Protein AF-A0A935U241-F1 (afdb_monomer)

Secondary structure (DSSP, 8-state):
--THHHHHHHHHHHHHHHHHHHHHHHHHTSPPPPPPP---PPP-PPPP-------------------PPEE-TTT--EESS-SB-TTT-PBPEEHHHHHHS-----EEETTT--EE-TT--B-TTT-PBEEEHHHHHHHS---------S--EEE-TTT--EE-TT--B-TTT-PBPEEE-

Nearest PDB structures (foldseek):
  7t6d-assembly1_B  TM=6.118E-01  e=7.386E+00  Escherichia coli
  7r7j-assembly1_A  TM=3.270E-01  e=1.397E+00  Escherichia coli K-12
  7r7j-assembly2_B  TM=2.487E-01  e=1.229E+00  Escherichia coli K-12

Sequence (181 aa):
MSPLWAVSAIVLLAAGAAIGWFWLHRLRALPAQAPLPRVSTPPVTERPKVRVRTTRAGGGAGLAVTTASLACPSCRREYEGALYCSRDARRLVPAYELRNHPRSQGVVCLACRRAFEPGIRRCPHDGTALVPFAVHAAMRPRSRTMEPAGVIARICPVCGARHDLHARFCGADGAELVVIN

Solvent-accessible surface area (backbone atoms only — not comparable to full-atom values): 11337 Å² total; per-residue (Å²): 135,70,69,66,60,59,54,54,54,52,53,54,52,53,52,53,51,52,54,54,52,52,54,53,53,60,62,67,64,59,74,77,80,72,81,76,79,80,80,76,79,75,81,87,73,82,79,80,85,77,80,84,78,87,80,87,79,83,88,80,78,86,69,76,76,64,83,65,50,22,17,24,66,85,80,67,49,72,41,77,97,43,48,18,28,31,74,29,38,31,67,41,41,51,44,72,60,58,74,76,42,74,76,61,69,30,23,27,26,82,82,86,45,40,44,43,65,64,89,60,58,51,34,93,88,78,63,45,69,38,40,50,42,70,60,55,59,70,68,49,77,81,80,69,89,73,79,77,83,82,67,83,40,20,32,28,86,85,80,65,50,77,43,58,79,83,45,44,18,32,28,79,79,36,46,67,40,44,80,54,125

Structure (mmCIF, N/CA/C/O backbone):
data_AF-A0A935U241-F1
#
_entry.id   AF-A0A935U241-F1
#
loop_
_atom_site.group_PDB
_atom_site.id
_atom_site.type_symbol
_atom_site.label_atom_id
_atom_site.label_alt_id
_atom_site.label_comp_id
_atom_site.label_asym_id
_atom_site.label_entity_id
_atom_site.label_seq_id
_atom_site.pdbx_PDB_ins_code
_atom_site.Cartn_x
_atom_site.Cartn_y
_atom_site.Cartn_z
_atom_site.occupancy
_atom_site.B_iso_or_equiv
_atom_site.auth_seq_id
_atom_site.auth_comp_id
_atom_site.auth_asym_id
_atom_site.auth_atom_id
_atom_site.pdbx_PDB_model_num
ATOM 1 N N . MET A 1 1 ? 51.516 17.181 -32.587 1.00 60.62 1 MET A N 1
ATOM 2 C CA . MET A 1 1 ? 50.418 16.439 -31.926 1.00 60.62 1 MET A CA 1
ATOM 3 C C . MET A 1 1 ? 50.587 16.630 -30.430 1.00 60.62 1 MET A C 1
ATOM 5 O O . MET A 1 1 ? 51.592 16.194 -29.887 1.00 60.62 1 MET A O 1
ATOM 9 N N . SER A 1 2 ? 49.721 17.420 -29.801 1.00 69.19 2 SER A N 1
ATOM 10 C CA . SER A 1 2 ? 49.896 17.866 -28.416 1.00 69.19 2 SER A CA 1
ATOM 11 C C . SER A 1 2 ? 49.545 16.746 -27.419 1.00 69.19 2 SER A C 1
ATOM 13 O O . SER A 1 2 ? 48.499 16.111 -27.560 1.00 69.19 2 SER A O 1
ATOM 15 N N . PRO A 1 3 ? 50.374 16.513 -26.382 1.00 81.88 3 PRO A N 1
ATOM 16 C CA . PRO A 1 3 ? 50.171 15.437 -25.401 1.00 81.88 3 PRO A CA 1
ATOM 17 C C . PRO A 1 3 ? 48.904 15.614 -24.543 1.00 81.88 3 PRO A C 1
ATOM 19 O O . PRO A 1 3 ? 48.472 14.682 -23.871 1.00 81.88 3 PRO A O 1
ATOM 22 N N . LEU A 1 4 ? 48.270 16.789 -24.605 1.00 83.25 4 LEU A N 1
ATOM 23 C CA . LEU A 1 4 ? 47.043 17.126 -23.879 1.00 83.25 4 LEU A CA 1
ATOM 24 C C . LEU A 1 4 ? 45.857 16.222 -24.253 1.00 83.25 4 LEU A C 1
ATOM 26 O O . LEU A 1 4 ? 45.093 15.835 -23.374 1.00 83.25 4 LEU A O 1
ATOM 30 N N . TRP A 1 5 ? 45.745 15.807 -25.520 1.00 88.44 5 TRP A N 1
ATOM 31 C CA . TRP A 1 5 ? 44.702 14.869 -25.961 1.00 88.44 5 TRP A CA 1
ATOM 32 C C . TRP A 1 5 ? 44.825 13.505 -25.266 1.00 88.44 5 TRP A C 1
ATOM 34 O O . TRP A 1 5 ? 43.823 12.913 -24.862 1.00 88.44 5 TRP A O 1
ATOM 44 N N . ALA A 1 6 ? 46.056 13.010 -25.103 1.00 86.50 6 ALA A N 1
ATOM 45 C CA . ALA A 1 6 ? 46.302 11.696 -24.516 1.00 86.50 6 ALA A CA 1
ATOM 46 C C . ALA A 1 6 ? 45.904 11.667 -23.034 1.00 86.50 6 ALA A C 1
ATOM 48 O O . ALA A 1 6 ? 45.282 10.710 -22.579 1.00 86.50 6 ALA A O 1
ATOM 49 N N . VAL A 1 7 ? 46.183 12.747 -22.298 1.00 89.88 7 VAL A N 1
ATOM 50 C CA . VAL A 1 7 ? 45.802 12.867 -20.884 1.00 89.88 7 VAL A CA 1
ATOM 51 C C . VAL A 1 7 ? 44.280 12.927 -20.727 1.00 89.88 7 VAL A C 1
ATOM 53 O O . VAL A 1 7 ? 43.725 12.211 -19.896 1.00 89.88 7 VAL A O 1
ATOM 56 N N . SER A 1 8 ? 43.578 13.706 -21.559 1.00 87.44 8 SER A N 1
ATOM 57 C CA . SER A 1 8 ? 42.110 13.781 -21.513 1.00 87.44 8 SER A CA 1
ATOM 58 C C . SER A 1 8 ? 41.438 12.440 -21.824 1.00 87.44 8 SER A C 1
ATOM 60 O O . SER A 1 8 ? 40.480 12.067 -21.145 1.00 87.44 8 SER A O 1
ATOM 62 N N . ALA A 1 9 ? 41.959 11.684 -22.795 1.00 91.19 9 ALA A N 1
ATOM 63 C CA . ALA A 1 9 ? 41.437 10.360 -23.128 1.00 91.19 9 ALA A CA 1
ATOM 64 C C . ALA A 1 9 ? 41.594 9.365 -21.962 1.00 91.19 9 ALA A C 1
ATOM 66 O O . ALA A 1 9 ? 40.662 8.622 -21.651 1.00 91.19 9 ALA A O 1
ATOM 67 N N . ILE A 1 10 ? 42.737 9.393 -21.269 1.00 92.75 10 ILE A N 1
ATOM 68 C CA . ILE A 1 10 ? 43.004 8.518 -20.117 1.00 92.75 10 ILE A CA 1
ATOM 69 C C . ILE A 1 10 ? 42.066 8.843 -18.945 1.00 92.75 10 ILE A C 1
ATOM 71 O O . ILE A 1 10 ? 41.510 7.930 -18.334 1.00 92.75 10 ILE A O 1
ATOM 75 N N . VAL A 1 11 ? 41.833 10.128 -18.654 1.00 93.31 11 VAL A N 1
ATOM 76 C CA . VAL A 1 11 ? 40.941 10.547 -17.558 1.00 93.31 11 VAL A CA 1
ATOM 77 C C . VAL A 1 11 ? 39.495 10.112 -17.812 1.00 93.31 11 VAL A C 1
ATOM 79 O O . VAL A 1 11 ? 38.838 9.606 -16.901 1.00 93.31 11 VAL A O 1
ATOM 82 N N . LEU A 1 12 ? 39.003 10.245 -19.048 1.00 93.75 12 LEU A N 1
ATOM 83 C CA . LEU A 1 12 ? 37.643 9.824 -19.405 1.00 93.75 12 LEU A CA 1
ATOM 84 C C . LEU A 1 12 ? 37.463 8.303 -19.314 1.00 93.75 12 LEU A C 1
ATOM 86 O O . LEU A 1 12 ? 36.438 7.838 -18.810 1.00 93.75 12 LEU A O 1
ATOM 90 N N . LEU A 1 13 ? 38.467 7.525 -19.731 1.00 94.50 13 LEU A N 1
ATOM 91 C CA . LEU A 1 13 ? 38.443 6.066 -19.602 1.00 94.50 13 LEU A CA 1
ATOM 92 C C . LEU A 1 13 ? 38.449 5.620 -18.134 1.00 94.50 13 LEU A C 1
ATOM 94 O O . LEU A 1 13 ? 37.656 4.756 -17.755 1.00 94.50 13 LEU A O 1
ATOM 98 N N . ALA A 1 14 ? 39.282 6.238 -17.293 1.00 94.75 14 ALA A N 1
ATOM 99 C CA . ALA A 1 14 ? 39.337 5.928 -15.865 1.00 94.75 14 ALA A CA 1
ATOM 100 C C . ALA A 1 14 ? 38.013 6.259 -15.151 1.00 94.75 14 ALA A C 1
ATOM 102 O O . ALA A 1 14 ? 37.516 5.456 -14.359 1.00 94.75 14 ALA A O 1
ATOM 103 N N . ALA A 1 15 ? 37.401 7.404 -15.473 1.00 94.19 15 ALA A N 1
ATOM 104 C CA . ALA A 1 15 ? 36.107 7.796 -14.919 1.00 94.19 15 ALA A CA 1
ATOM 105 C C . ALA A 1 15 ? 34.983 6.834 -15.342 1.00 94.19 15 ALA A C 1
ATOM 107 O O . ALA A 1 15 ? 34.191 6.400 -14.504 1.00 94.19 15 ALA A O 1
ATOM 108 N N . GLY A 1 16 ? 34.943 6.443 -16.621 1.00 92.88 16 GLY A N 1
ATOM 109 C CA . GLY A 1 16 ? 33.977 5.466 -17.126 1.00 92.88 16 GLY A CA 1
ATOM 110 C C . GLY A 1 16 ? 34.108 4.100 -16.444 1.00 92.88 16 GLY A C 1
ATOM 111 O O . GLY A 1 16 ? 33.106 3.526 -16.013 1.00 92.88 16 GLY A O 1
ATOM 112 N N . ALA A 1 17 ? 35.340 3.614 -16.267 1.00 94.38 17 ALA A N 1
ATOM 113 C CA . ALA A 1 17 ? 35.614 2.355 -15.577 1.00 94.38 17 ALA A CA 1
ATOM 114 C C . ALA A 1 17 ? 35.178 2.391 -14.100 1.00 94.38 17 ALA A C 1
ATOM 116 O O . ALA A 1 17 ? 34.558 1.441 -13.622 1.00 94.38 17 ALA A O 1
ATOM 117 N N . ALA A 1 18 ? 35.428 3.499 -13.393 1.00 92.31 18 ALA A N 1
ATOM 118 C CA . ALA A 1 18 ? 35.017 3.667 -11.999 1.00 92.31 18 ALA A CA 1
ATOM 119 C C . ALA A 1 18 ? 33.486 3.673 -11.836 1.00 92.31 18 ALA A C 1
ATOM 121 O O . ALA A 1 18 ? 32.955 3.019 -10.936 1.00 92.31 18 ALA A O 1
ATOM 122 N N . ILE A 1 19 ? 32.766 4.356 -12.734 1.00 90.94 19 ILE A N 1
ATOM 123 C CA . ILE A 1 19 ? 31.296 4.385 -12.731 1.00 90.94 19 ILE A CA 1
ATOM 124 C C . ILE A 1 19 ? 30.737 2.986 -13.024 1.00 90.94 19 ILE A C 1
ATOM 126 O O . ILE A 1 19 ? 29.853 2.516 -12.305 1.00 90.94 19 ILE A O 1
ATOM 130 N N . GLY A 1 20 ? 31.271 2.293 -14.035 1.00 90.81 20 GLY A N 1
ATOM 131 C CA . GLY A 1 20 ? 30.861 0.927 -14.370 1.00 90.81 20 GLY A CA 1
ATOM 132 C C . GLY A 1 20 ? 31.093 -0.056 -13.217 1.00 90.81 20 GLY A C 1
ATOM 133 O O . GLY A 1 20 ? 30.198 -0.827 -12.866 1.00 90.81 20 GLY A O 1
ATOM 134 N N . TRP A 1 21 ? 32.260 0.022 -12.571 1.00 91.75 21 TRP A N 1
ATOM 135 C CA . TRP A 1 21 ? 32.603 -0.807 -11.414 1.00 91.75 21 TRP A CA 1
ATOM 136 C C . TRP A 1 21 ? 31.678 -0.550 -10.216 1.00 91.75 21 TRP A C 1
ATOM 138 O O . TRP A 1 21 ? 31.195 -1.500 -9.595 1.00 91.75 21 TRP A O 1
ATOM 148 N N . PHE A 1 22 ? 31.348 0.717 -9.939 1.00 89.56 22 PHE A N 1
ATOM 149 C CA . PHE A 1 22 ? 30.421 1.094 -8.871 1.00 89.56 22 PHE A CA 1
ATOM 150 C C . PHE A 1 22 ? 29.012 0.519 -9.089 1.00 89.56 22 PHE A C 1
ATOM 152 O O . PHE A 1 22 ? 28.429 -0.065 -8.171 1.00 89.56 22 PHE A O 1
ATOM 159 N N . TRP A 1 23 ? 28.470 0.620 -10.307 1.00 88.25 23 TRP A N 1
ATOM 160 C CA . TRP A 1 23 ? 27.158 0.048 -10.633 1.00 88.25 23 TRP A CA 1
ATOM 161 C C . TRP A 1 23 ? 27.151 -1.481 -10.551 1.00 88.25 23 TRP A C 1
ATOM 163 O O . TRP A 1 23 ? 26.210 -2.057 -10.001 1.00 88.25 23 TRP A O 1
ATOM 173 N N . LEU A 1 24 ? 28.215 -2.143 -11.013 1.00 88.19 24 LEU A N 1
ATOM 174 C CA . LEU A 1 24 ? 28.337 -3.600 -10.937 1.00 88.19 24 LEU A CA 1
ATOM 175 C C . LEU A 1 24 ? 28.377 -4.101 -9.484 1.00 88.19 24 LEU A C 1
ATOM 177 O O . LEU A 1 24 ? 27.703 -5.076 -9.148 1.00 88.19 24 LEU A O 1
ATOM 181 N N . HIS A 1 25 ? 29.112 -3.419 -8.599 1.00 82.88 25 HIS A N 1
ATOM 182 C CA . HIS A 1 25 ? 29.143 -3.759 -7.173 1.00 82.88 25 HIS A CA 1
ATOM 183 C C . HIS A 1 25 ? 27.800 -3.524 -6.484 1.00 82.88 25 HIS A C 1
ATOM 185 O O . HIS A 1 25 ? 27.378 -4.339 -5.663 1.00 82.88 25 HIS A O 1
ATOM 191 N N . ARG A 1 26 ? 27.094 -2.451 -6.848 1.00 79.38 26 ARG A N 1
ATOM 192 C CA . ARG A 1 26 ? 25.778 -2.150 -6.281 1.00 79.38 26 ARG A CA 1
ATOM 193 C C . ARG A 1 26 ? 24.727 -3.196 -6.661 1.00 79.38 26 ARG A C 1
ATOM 195 O O . ARG A 1 26 ? 23.876 -3.516 -5.839 1.00 79.38 26 ARG A O 1
ATOM 202 N N . LEU A 1 27 ? 24.809 -3.755 -7.869 1.00 75.50 27 LEU A N 1
ATOM 203 C CA . LEU A 1 27 ? 23.932 -4.842 -8.317 1.00 75.50 27 LEU A CA 1
ATOM 204 C C . LEU A 1 27 ? 24.277 -6.186 -7.653 1.00 75.50 27 LEU A C 1
ATOM 206 O O . LEU A 1 27 ? 23.376 -6.955 -7.333 1.00 75.50 27 LEU A O 1
ATOM 210 N N . ARG A 1 28 ? 25.561 -6.459 -7.380 1.00 75.50 28 ARG A N 1
ATOM 211 C CA . ARG A 1 28 ? 26.003 -7.671 -6.659 1.00 75.50 28 ARG A CA 1
ATOM 212 C C . ARG A 1 28 ? 25.692 -7.653 -5.160 1.00 75.50 28 ARG A C 1
ATOM 214 O O . ARG A 1 28 ? 25.699 -8.706 -4.537 1.00 75.50 28 ARG A O 1
ATOM 221 N N . ALA A 1 29 ? 25.402 -6.486 -4.588 1.00 58.81 29 ALA A N 1
ATOM 222 C CA . ALA A 1 29 ? 25.001 -6.337 -3.190 1.00 58.81 29 ALA A CA 1
ATOM 223 C C . ALA A 1 29 ? 23.511 -6.647 -2.932 1.00 58.81 29 ALA A C 1
ATOM 225 O O . ALA A 1 29 ? 23.018 -6.365 -1.840 1.00 58.81 29 ALA A O 1
ATOM 226 N N . LEU A 1 30 ? 22.780 -7.216 -3.903 1.00 59.88 30 LEU A N 1
ATOM 227 C CA . LEU A 1 30 ? 21.487 -7.844 -3.630 1.00 59.88 30 LEU A CA 1
ATOM 228 C C . LEU A 1 30 ? 21.733 -9.041 -2.695 1.00 59.88 30 LEU A C 1
ATOM 230 O O . LEU A 1 30 ? 22.401 -9.992 -3.104 1.00 59.88 30 LEU A O 1
ATOM 234 N N . PRO A 1 31 ? 21.257 -8.999 -1.438 1.00 54.06 31 PRO A N 1
ATOM 235 C CA . PRO A 1 31 ? 21.506 -10.072 -0.493 1.00 54.06 31 PRO A CA 1
ATOM 236 C C . PRO A 1 31 ? 20.880 -11.357 -1.033 1.00 54.06 31 PRO A C 1
ATOM 238 O O . PRO A 1 31 ? 19.699 -11.378 -1.390 1.00 54.06 31 PRO A O 1
ATOM 241 N N . ALA A 1 32 ? 21.683 -12.423 -1.094 1.00 60.94 32 ALA A N 1
ATOM 242 C CA . ALA A 1 32 ? 21.180 -13.771 -1.299 1.00 60.94 32 ALA A CA 1
ATOM 243 C C . ALA A 1 32 ? 20.031 -13.990 -0.309 1.00 60.94 32 ALA A C 1
ATOM 245 O O . ALA A 1 32 ? 20.206 -13.787 0.895 1.00 60.94 32 ALA A O 1
ATOM 246 N N . GLN A 1 33 ? 18.845 -14.310 -0.830 1.00 55.88 33 GLN A N 1
ATOM 247 C CA . GLN A 1 33 ? 17.670 -14.577 -0.010 1.00 55.88 33 GLN A CA 1
ATOM 248 C C . GLN A 1 33 ? 18.055 -15.615 1.043 1.00 55.88 33 GLN A C 1
ATOM 250 O O . GLN A 1 33 ? 18.449 -16.733 0.709 1.00 55.88 33 GLN A O 1
ATOM 255 N N . ALA A 1 34 ? 18.001 -15.214 2.314 1.00 63.06 34 ALA A N 1
ATOM 256 C CA . ALA A 1 34 ? 18.229 -16.131 3.413 1.00 63.06 34 ALA A CA 1
ATOM 257 C C . ALA A 1 34 ? 17.224 -17.294 3.291 1.00 63.06 34 ALA A C 1
ATOM 259 O O . ALA A 1 34 ? 16.052 -17.041 2.988 1.00 63.06 34 ALA A O 1
ATOM 260 N N . PRO A 1 35 ? 17.649 -18.551 3.509 1.00 62.31 35 PRO A N 1
ATOM 261 C CA . PRO A 1 35 ? 16.745 -19.691 3.501 1.00 62.31 35 PRO A CA 1
ATOM 262 C C . PRO A 1 35 ? 15.591 -19.436 4.472 1.00 62.31 35 PRO A C 1
ATOM 264 O O . PRO A 1 35 ? 15.818 -19.126 5.643 1.00 62.31 35 PRO A O 1
ATOM 267 N N . LEU A 1 36 ? 14.356 -19.539 3.976 1.00 68.88 36 LEU A N 1
ATOM 268 C CA . LEU A 1 36 ? 13.166 -19.386 4.806 1.00 68.88 36 LEU A CA 1
ATOM 269 C C . LEU A 1 36 ? 13.235 -20.381 5.979 1.00 68.88 36 LEU A C 1
ATOM 271 O O . LEU A 1 36 ? 13.516 -21.564 5.751 1.00 68.88 36 LEU A O 1
ATOM 275 N N . PRO A 1 37 ? 12.974 -19.943 7.224 1.00 65.00 37 PRO A N 1
ATOM 276 C CA . PRO A 1 37 ? 12.886 -20.861 8.347 1.00 65.00 37 PRO A CA 1
ATOM 277 C C . PRO A 1 37 ? 11.763 -21.866 8.073 1.00 65.00 37 PRO A C 1
ATOM 279 O O . PRO A 1 37 ? 10.621 -21.484 7.809 1.00 65.00 37 PRO A O 1
ATOM 282 N N . ARG A 1 38 ? 12.092 -23.165 8.118 1.00 62.00 38 ARG A N 1
ATOM 283 C CA . ARG A 1 38 ? 11.094 -24.241 8.099 1.00 62.00 38 ARG A CA 1
ATOM 284 C C . ARG A 1 38 ? 10.168 -24.037 9.291 1.00 62.00 38 ARG A C 1
ATOM 286 O O . ARG A 1 38 ? 10.566 -24.255 10.431 1.00 62.00 38 ARG A O 1
ATOM 293 N N . VAL A 1 39 ? 8.934 -23.631 9.010 1.00 64.69 39 VAL A N 1
ATOM 294 C CA . VAL A 1 39 ? 7.841 -23.652 9.977 1.00 64.69 39 VAL A CA 1
ATOM 295 C C . VAL A 1 39 ? 7.570 -25.118 10.298 1.00 64.69 39 VAL A C 1
ATOM 297 O O . VAL A 1 39 ? 6.964 -25.842 9.513 1.00 64.69 39 VAL A O 1
ATOM 300 N N . SER A 1 40 ? 8.080 -25.574 11.438 1.00 59.09 40 SER A N 1
ATOM 301 C CA . SER A 1 40 ? 7.677 -26.831 12.052 1.00 59.09 40 SER A CA 1
ATOM 302 C C . SER A 1 40 ? 6.201 -26.721 12.424 1.00 59.09 40 SER A C 1
ATOM 304 O O . SER A 1 40 ? 5.830 -25.939 13.300 1.00 59.09 40 SER A O 1
ATOM 306 N N . THR A 1 41 ? 5.358 -27.476 11.725 1.00 63.09 41 THR A N 1
ATOM 307 C CA . THR A 1 41 ? 3.946 -27.661 12.061 1.00 63.09 41 THR A CA 1
ATOM 308 C C . THR A 1 41 ? 3.825 -28.162 13.503 1.00 63.09 41 THR A C 1
ATOM 310 O O . THR A 1 41 ? 4.418 -29.199 13.815 1.00 63.09 41 THR A O 1
ATOM 313 N N . PRO A 1 42 ? 3.094 -27.466 14.392 1.00 66.19 42 PRO A N 1
ATOM 314 C CA . PRO A 1 42 ? 2.847 -27.969 15.734 1.00 66.19 42 PRO A CA 1
ATOM 315 C C . PRO A 1 42 ? 1.967 -29.231 15.680 1.00 66.19 42 PRO A C 1
ATOM 317 O O . PRO A 1 42 ? 1.118 -29.347 14.789 1.00 66.19 42 PRO A O 1
ATOM 320 N N . PRO A 1 43 ? 2.145 -30.176 16.620 1.00 61.47 43 PRO A N 1
ATOM 321 C CA . PRO A 1 43 ? 1.271 -31.334 16.737 1.00 61.47 43 PRO A CA 1
ATOM 322 C C . PRO A 1 43 ? -0.155 -30.879 17.060 1.00 61.47 43 PRO A C 1
ATOM 324 O O . PRO A 1 43 ? -0.382 -30.054 17.946 1.00 61.47 43 PRO A O 1
ATOM 327 N N . VAL A 1 44 ? -1.112 -31.422 16.309 1.00 62.22 44 VAL A N 1
ATOM 328 C CA . VAL A 1 44 ? -2.550 -31.236 16.507 1.00 62.22 44 VAL A CA 1
ATOM 329 C C . VAL A 1 44 ? -2.923 -31.805 17.875 1.00 62.22 44 VAL A C 1
ATOM 331 O O . VAL A 1 44 ? -3.034 -33.016 18.040 1.00 62.22 44 VAL A O 1
ATOM 334 N N . THR A 1 45 ? -3.106 -30.937 18.867 1.00 56.31 45 THR A N 1
ATOM 335 C CA . THR A 1 45 ? -3.788 -31.294 20.111 1.00 56.31 45 THR A CA 1
ATOM 336 C C . THR A 1 45 ? -5.290 -31.335 19.855 1.00 56.31 45 THR A C 1
ATOM 338 O O . THR A 1 45 ? -5.894 -30.379 19.362 1.00 56.31 45 THR A O 1
ATOM 341 N N . GLU A 1 46 ? -5.885 -32.487 20.153 1.00 55.44 46 GLU A N 1
ATOM 342 C CA . GLU A 1 46 ? -7.310 -32.754 20.008 1.00 55.44 46 GLU A CA 1
ATOM 343 C C . GLU A 1 46 ? -8.160 -31.711 20.744 1.00 55.44 46 GLU A C 1
ATOM 345 O O . GLU A 1 46 ? -7.951 -31.380 21.912 1.00 55.44 46 GLU A O 1
ATOM 350 N N . ARG A 1 47 ? -9.151 -31.187 20.019 1.00 53.81 47 ARG A N 1
ATOM 351 C CA . ARG A 1 47 ? -10.140 -30.217 20.495 1.00 53.81 47 ARG A CA 1
ATOM 352 C C . ARG A 1 47 ? -11.008 -30.826 21.607 1.00 53.81 47 ARG A C 1
ATOM 354 O O . ARG A 1 47 ? -11.718 -31.798 21.340 1.00 53.81 47 ARG A O 1
ATOM 361 N N . PRO A 1 48 ? -11.101 -30.202 22.794 1.00 55.06 48 PRO A N 1
ATOM 36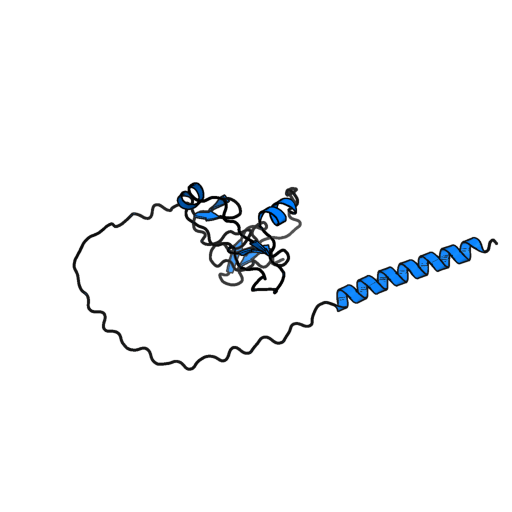2 C CA . PRO A 1 48 ? -12.135 -30.531 23.764 1.00 55.06 48 PRO A CA 1
ATOM 363 C C . PRO A 1 48 ? -13.514 -30.171 23.202 1.00 55.06 48 PRO A C 1
ATOM 365 O O . PRO A 1 48 ? -13.763 -29.043 22.767 1.00 55.06 48 PRO A O 1
ATOM 368 N N . LYS A 1 49 ? -14.428 -31.143 23.210 1.00 53.50 49 LYS A N 1
ATOM 369 C CA . LYS A 1 49 ? -15.822 -31.005 22.774 1.00 53.50 49 LYS A CA 1
ATOM 370 C C . LYS A 1 49 ? -16.591 -30.163 23.804 1.00 53.50 49 LYS A C 1
ATOM 372 O O . LYS A 1 49 ? -17.191 -30.692 24.736 1.00 53.50 49 LYS A O 1
ATOM 377 N N . VAL A 1 50 ? -16.548 -28.839 23.664 1.00 59.19 50 VAL A N 1
ATOM 378 C CA . VAL A 1 50 ? -17.321 -27.919 24.512 1.00 59.19 50 VAL A CA 1
ATOM 379 C C . VAL A 1 50 ? -18.804 -28.050 24.155 1.00 59.19 50 VAL A C 1
ATOM 381 O O . VAL A 1 50 ? -19.235 -27.678 23.064 1.00 59.19 50 VAL A O 1
ATOM 384 N N . ARG A 1 51 ? -19.592 -28.610 25.080 1.00 54.50 51 ARG A N 1
ATOM 385 C CA . ARG A 1 51 ? -21.060 -28.605 25.027 1.00 54.50 51 ARG A CA 1
ATOM 386 C C . ARG A 1 51 ? -21.551 -27.157 25.060 1.00 54.50 51 ARG A C 1
ATOM 388 O O . ARG A 1 51 ? -21.450 -26.489 26.085 1.00 54.50 51 ARG A O 1
ATOM 395 N N . VAL A 1 52 ? -22.123 -26.700 23.949 1.00 52.00 52 VAL A N 1
ATOM 396 C CA . VAL A 1 52 ? -22.867 -25.439 23.880 1.00 52.00 52 VAL A CA 1
ATOM 397 C C . VAL A 1 52 ? -24.177 -25.628 24.641 1.00 52.00 52 VAL A C 1
ATOM 399 O O . VAL A 1 52 ? -25.074 -26.342 24.196 1.00 52.00 52 VAL A O 1
ATOM 402 N N . ARG A 1 53 ? -24.267 -25.013 25.821 1.00 50.56 53 ARG A N 1
ATOM 403 C CA . ARG A 1 53 ? -25.506 -24.881 26.587 1.00 50.56 53 ARG A CA 1
ATOM 404 C C . ARG A 1 53 ? -26.238 -23.652 26.051 1.00 50.56 53 ARG A C 1
ATOM 406 O O . ARG A 1 53 ? -25.802 -22.525 26.255 1.00 50.56 53 ARG A O 1
ATOM 413 N N . THR A 1 54 ? -27.324 -23.880 25.325 1.00 52.47 54 THR A N 1
ATOM 414 C CA . THR A 1 54 ? -28.242 -22.849 24.838 1.00 52.47 54 THR A CA 1
ATOM 415 C C . THR A 1 54 ? -29.031 -22.268 26.010 1.00 52.47 54 THR A C 1
ATOM 417 O O . THR A 1 54 ? -30.060 -22.802 26.414 1.00 52.47 54 THR A O 1
ATOM 420 N N . THR A 1 55 ? -28.561 -21.153 26.567 1.00 49.28 55 THR A N 1
ATOM 421 C CA . THR A 1 55 ? -29.393 -20.281 27.404 1.00 49.28 55 THR A CA 1
ATOM 422 C C . THR A 1 55 ? -30.001 -19.192 26.535 1.00 49.28 55 THR A C 1
ATOM 424 O O . THR A 1 55 ? -29.335 -18.263 26.088 1.00 49.28 55 THR A O 1
ATOM 427 N N . ARG A 1 56 ? -31.294 -19.367 26.277 1.00 56.47 56 ARG A N 1
ATOM 428 C CA . ARG A 1 56 ? -32.216 -18.429 25.646 1.00 56.47 56 ARG A CA 1
ATOM 429 C C . ARG A 1 56 ? -32.710 -17.466 26.728 1.00 56.47 56 ARG A C 1
ATOM 431 O O . ARG A 1 56 ? -33.506 -17.894 27.551 1.00 56.47 56 ARG A O 1
ATOM 438 N N . ALA A 1 57 ? -32.239 -16.219 26.746 1.00 46.69 57 ALA A N 1
ATOM 439 C CA . ALA A 1 57 ? -32.895 -15.098 27.431 1.00 46.69 57 ALA A CA 1
ATOM 440 C C . ALA A 1 57 ? -32.158 -13.777 27.158 1.00 46.69 57 ALA A C 1
ATOM 442 O O . ALA A 1 57 ? -30.945 -13.709 27.318 1.00 46.69 57 ALA A O 1
ATOM 443 N N . GLY A 1 58 ? -32.921 -12.728 26.841 1.00 41.25 58 GLY A N 1
ATOM 444 C CA . GLY A 1 58 ? -32.503 -11.335 27.025 1.00 41.25 58 GLY A CA 1
ATOM 445 C C . GLY A 1 58 ? -32.228 -10.581 25.732 1.00 41.25 58 GLY A C 1
ATOM 446 O O . GLY A 1 58 ? -31.202 -10.779 25.093 1.00 41.25 58 GLY A O 1
ATOM 447 N N . GLY A 1 59 ? -33.163 -9.705 25.364 1.00 50.69 59 GLY A N 1
ATOM 448 C CA . GLY A 1 59 ? -33.016 -8.763 24.263 1.00 50.69 59 GLY A CA 1
ATOM 449 C C . GLY A 1 59 ? -31.963 -7.691 24.538 1.00 50.69 59 GLY A C 1
ATOM 450 O O . GLY A 1 59 ? -31.610 -7.410 25.681 1.00 50.69 59 GLY A O 1
ATOM 451 N N . GLY A 1 60 ? -31.485 -7.073 23.463 1.00 44.56 60 GLY A N 1
ATOM 452 C CA . GLY A 1 60 ? -30.539 -5.971 23.544 1.00 44.56 60 GLY A CA 1
ATOM 453 C C . GLY A 1 60 ? -29.913 -5.673 22.193 1.00 44.56 60 GLY A C 1
ATOM 454 O O . GLY A 1 60 ? -28.943 -6.310 21.811 1.00 44.56 60 GLY A O 1
ATOM 455 N N . ALA A 1 61 ? -30.484 -4.689 21.499 1.00 45.47 61 ALA A N 1
ATOM 456 C CA . ALA A 1 61 ? -29.836 -3.913 20.448 1.00 45.47 61 ALA A CA 1
ATOM 457 C C . ALA A 1 61 ? -29.232 -4.716 19.281 1.00 45.47 61 ALA A C 1
ATOM 459 O O . ALA A 1 61 ? -28.018 -4.817 19.113 1.00 45.47 61 ALA A O 1
ATOM 460 N N . GLY A 1 62 ? -30.108 -5.147 18.370 1.00 43.75 62 GLY A N 1
ATOM 461 C CA . GLY A 1 62 ? -29.760 -5.152 16.953 1.00 43.75 62 GLY A CA 1
ATOM 462 C C . GLY A 1 62 ? -29.481 -3.714 16.514 1.00 43.75 62 GLY A C 1
ATOM 463 O O . GLY A 1 62 ? -30.357 -3.045 15.974 1.00 43.75 62 GLY A O 1
ATOM 464 N N . LEU A 1 63 ? -28.275 -3.217 16.795 1.00 48.12 63 LEU A N 1
ATOM 465 C CA . LEU A 1 63 ? -27.730 -2.074 16.086 1.00 48.12 63 LEU A CA 1
ATOM 466 C C . LEU A 1 63 ? -27.606 -2.533 14.641 1.00 48.12 63 LEU A C 1
ATOM 468 O O . LEU A 1 63 ? -26.725 -3.321 14.300 1.00 48.12 63 LEU A O 1
ATOM 472 N N . ALA A 1 64 ? -28.541 -2.073 13.813 1.00 44.94 64 ALA A N 1
ATOM 473 C CA . ALA A 1 64 ? -28.329 -1.991 12.388 1.00 44.94 64 ALA A CA 1
ATOM 474 C C . ALA A 1 64 ? -26.950 -1.355 12.211 1.00 44.94 64 ALA A C 1
ATOM 476 O O . ALA A 1 64 ? -26.768 -0.166 12.477 1.00 44.94 64 ALA A O 1
ATOM 477 N N . VAL A 1 65 ? -25.965 -2.177 11.841 1.00 50.75 65 VAL A N 1
ATOM 478 C CA . VAL A 1 65 ? -24.706 -1.711 11.282 1.00 50.75 65 VAL A CA 1
ATOM 479 C C . VAL A 1 65 ? -25.123 -1.070 9.969 1.00 50.75 65 VAL A C 1
ATOM 481 O O . VAL A 1 65 ? -25.105 -1.691 8.910 1.00 50.75 65 VAL A O 1
ATOM 484 N N . THR A 1 66 ? -25.592 0.176 10.058 1.00 51.56 66 THR A N 1
ATOM 485 C CA . THR A 1 66 ? -25.478 1.114 8.959 1.00 51.56 66 THR A CA 1
ATOM 486 C C . THR A 1 66 ? -24.043 0.951 8.502 1.00 51.56 66 THR A C 1
ATOM 488 O O . THR A 1 66 ? -23.133 0.905 9.331 1.00 51.56 66 THR A O 1
ATOM 491 N N . THR A 1 67 ? -23.862 0.678 7.217 1.00 60.94 67 THR A N 1
ATOM 492 C CA . THR A 1 67 ? -22.569 0.479 6.571 1.00 60.94 67 THR A CA 1
ATOM 493 C C . THR A 1 67 ? -21.701 1.695 6.863 1.00 60.94 67 THR A C 1
ATOM 495 O O . THR A 1 67 ? -21.698 2.668 6.113 1.00 60.94 67 THR A O 1
ATOM 498 N N . ALA A 1 68 ? -21.049 1.692 8.023 1.00 72.50 68 ALA A N 1
ATOM 499 C CA . ALA A 1 68 ? -20.305 2.826 8.505 1.00 72.50 68 ALA A CA 1
ATOM 500 C C . ALA A 1 68 ? -19.136 2.948 7.546 1.00 72.50 68 ALA A C 1
ATOM 502 O O . ALA A 1 68 ? -18.334 2.021 7.424 1.00 72.50 68 ALA A O 1
ATOM 503 N N . SER A 1 69 ? -19.088 4.063 6.822 1.00 88.69 69 SER A N 1
ATOM 504 C CA . SER A 1 69 ? -18.007 4.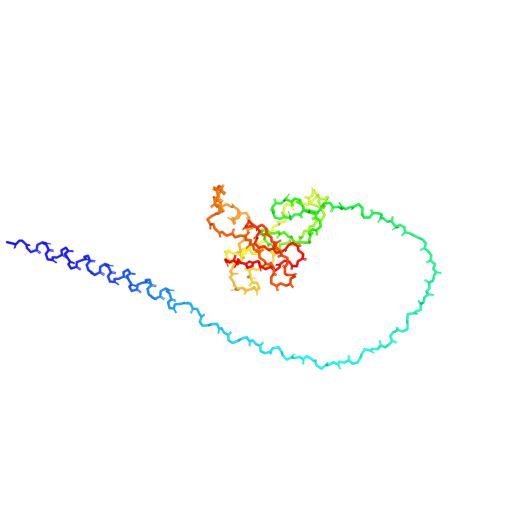372 5.897 1.00 88.69 69 SER A CA 1
ATOM 505 C C . SER A 1 69 ? -16.680 4.151 6.619 1.00 88.69 69 SER A C 1
ATOM 507 O O . SER A 1 69 ? -16.428 4.755 7.668 1.00 88.69 69 SER A O 1
ATOM 509 N N . LEU A 1 70 ? -15.852 3.252 6.098 1.00 93.56 70 LEU A N 1
ATOM 510 C CA . LEU A 1 70 ? -14.553 2.943 6.674 1.00 93.56 70 LEU A CA 1
ATOM 511 C C . LEU A 1 70 ? -13.526 3.888 6.052 1.00 93.56 70 LEU A C 1
ATOM 513 O O . LEU A 1 70 ? -13.456 4.041 4.838 1.00 93.56 70 LEU A O 1
ATOM 517 N N . ALA A 1 71 ? -12.718 4.547 6.869 1.00 93.25 71 ALA A N 1
ATOM 518 C CA . ALA A 1 71 ? -11.732 5.521 6.435 1.00 93.25 71 ALA A CA 1
ATOM 519 C C . ALA A 1 71 ? -10.314 5.061 6.772 1.00 93.25 71 ALA A C 1
ATOM 521 O O . ALA A 1 71 ? -10.035 4.479 7.822 1.00 93.25 71 ALA A O 1
ATOM 522 N N . CYS A 1 72 ? -9.378 5.350 5.871 1.00 91.62 72 CYS A N 1
ATOM 523 C CA . CYS A 1 72 ? -7.970 5.082 6.130 1.00 91.62 72 CYS A CA 1
ATOM 524 C C . CYS A 1 72 ? -7.418 6.133 7.104 1.00 91.62 72 CYS A C 1
ATOM 526 O O . CYS A 1 72 ? -7.441 7.325 6.778 1.00 91.62 72 CYS A O 1
ATOM 528 N N . PRO A 1 73 ? -6.823 5.732 8.239 1.00 89.62 73 PRO A N 1
ATOM 529 C CA . PRO A 1 73 ? -6.315 6.686 9.219 1.00 89.62 73 PRO A CA 1
ATOM 530 C C . PRO A 1 73 ? -5.085 7.473 8.739 1.00 89.62 73 PRO A C 1
ATOM 532 O O . PRO A 1 73 ? -4.768 8.521 9.303 1.00 89.62 73 PRO A O 1
ATOM 535 N N . SER A 1 74 ? -4.417 7.008 7.678 1.00 86.44 74 SER A N 1
ATOM 536 C CA . SER A 1 74 ? -3.258 7.675 7.078 1.00 86.44 74 SER A CA 1
ATOM 537 C C . SER A 1 74 ? -3.655 8.668 5.978 1.00 86.44 74 SER A C 1
ATOM 539 O O . SER A 1 74 ? -3.245 9.826 5.999 1.00 86.44 74 SER A O 1
ATOM 541 N N . CYS A 1 75 ? -4.448 8.227 4.991 1.00 86.94 75 CYS A N 1
ATOM 542 C CA . CYS A 1 75 ? -4.785 9.043 3.817 1.00 86.94 75 CYS A CA 1
ATOM 543 C C . CYS A 1 75 ? -6.163 9.713 3.878 1.00 86.94 75 CYS A C 1
ATOM 545 O O . CYS A 1 75 ? -6.472 10.498 2.985 1.00 86.94 75 CYS A O 1
ATOM 547 N N . ARG A 1 76 ? -6.972 9.414 4.906 1.00 88.06 76 ARG A N 1
ATOM 548 C CA . ARG A 1 76 ? -8.338 9.929 5.126 1.00 88.06 76 ARG A CA 1
ATOM 549 C C . ARG A 1 76 ? -9.325 9.681 3.985 1.00 88.06 76 ARG A C 1
ATOM 551 O O . ARG A 1 76 ? -10.392 10.277 3.960 1.00 88.06 76 ARG A O 1
ATOM 558 N N . ARG A 1 77 ? -8.982 8.803 3.045 1.00 90.44 77 ARG A N 1
ATOM 559 C CA . ARG A 1 77 ? -9.914 8.357 2.015 1.00 90.44 77 ARG A CA 1
ATOM 560 C C . ARG A 1 77 ? -10.908 7.383 2.642 1.00 90.44 77 ARG A C 1
ATOM 562 O O . ARG A 1 77 ? -10.495 6.509 3.408 1.00 90.44 77 ARG A O 1
ATOM 569 N N . GLU A 1 78 ? -12.176 7.570 2.313 1.00 93.19 78 GLU A N 1
ATOM 570 C CA . GLU A 1 78 ? -13.272 6.675 2.668 1.00 93.19 78 GLU A CA 1
ATOM 571 C C . GLU A 1 78 ? -13.361 5.537 1.648 1.00 93.19 78 GLU A C 1
ATOM 573 O O . GLU A 1 78 ? -13.016 5.700 0.474 1.00 93.19 78 GLU A O 1
ATOM 578 N N . TYR A 1 79 ? -13.763 4.370 2.127 1.00 91.81 79 TYR A N 1
ATOM 579 C CA . TYR A 1 79 ? -13.908 3.149 1.359 1.00 91.81 79 TYR A CA 1
ATOM 580 C C . TYR A 1 79 ? -15.188 2.439 1.791 1.00 91.81 79 TYR A C 1
ATOM 582 O O . TYR A 1 79 ? -15.566 2.442 2.966 1.00 91.81 79 TYR A O 1
ATOM 590 N N . GLU A 1 80 ? -15.805 1.767 0.830 1.00 92.06 80 GLU A N 1
ATOM 591 C CA . GLU A 1 80 ? -16.998 0.953 1.022 1.00 92.06 80 GLU A CA 1
ATOM 592 C C . GLU A 1 80 ? -16.628 -0.515 0.800 1.00 92.06 80 GLU A C 1
ATOM 594 O O . GLU A 1 80 ? -15.939 -0.850 -0.164 1.00 92.06 80 GLU A O 1
ATOM 599 N N . GLY A 1 81 ? -17.016 -1.394 1.727 1.00 89.56 81 GLY A N 1
ATOM 600 C CA . GLY A 1 81 ? -16.790 -2.842 1.611 1.00 89.56 81 GLY A CA 1
ATOM 601 C C . GLY A 1 81 ? -15.329 -3.316 1.690 1.00 89.56 81 GLY A C 1
ATOM 602 O O . GLY A 1 81 ? -15.079 -4.514 1.595 1.00 89.56 81 GLY A O 1
ATOM 603 N N . ALA A 1 82 ? -14.358 -2.419 1.882 1.00 92.88 82 ALA A N 1
ATOM 604 C CA . ALA A 1 82 ? -12.959 -2.774 2.110 1.00 92.88 82 ALA A CA 1
ATOM 605 C C . ALA A 1 82 ? -12.637 -2.826 3.609 1.00 92.88 82 ALA A C 1
ATOM 607 O O . ALA A 1 82 ? -13.182 -2.063 4.400 1.00 92.88 82 ALA A O 1
ATOM 608 N N . LEU A 1 83 ? -11.700 -3.689 3.994 1.00 94.81 83 LEU A N 1
ATOM 609 C CA . LEU A 1 83 ? -11.139 -3.764 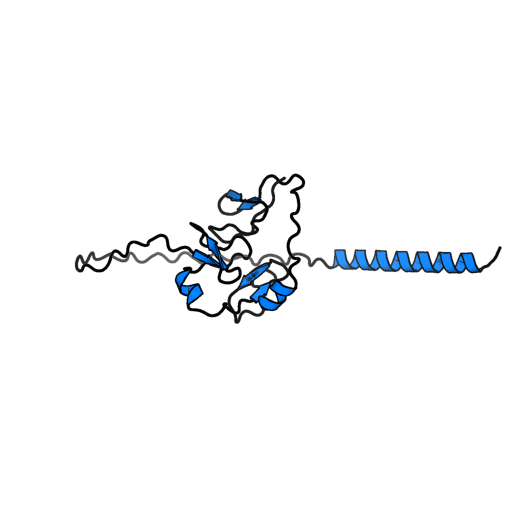5.348 1.00 94.81 83 LEU A CA 1
ATOM 610 C C . LEU A 1 83 ? -9.767 -3.088 5.438 1.00 94.81 83 LEU A C 1
ATOM 612 O O . LEU A 1 83 ? -9.354 -2.643 6.512 1.00 94.81 83 LEU A O 1
ATOM 616 N N . TYR A 1 84 ? -9.074 -2.984 4.304 1.00 95.50 84 TYR A N 1
ATOM 617 C CA . TYR A 1 84 ? -7.732 -2.436 4.185 1.00 95.50 84 TYR A CA 1
ATOM 618 C C . TYR A 1 84 ? -7.670 -1.333 3.131 1.00 95.50 84 TYR A C 1
ATOM 620 O O . TYR A 1 84 ? -8.346 -1.357 2.103 1.00 95.50 84 TYR A O 1
ATOM 628 N N . CYS A 1 85 ? -6.809 -0.353 3.372 1.00 94.19 85 CYS A N 1
ATOM 629 C CA . CYS A 1 85 ? -6.533 0.707 2.420 1.00 94.19 85 CYS A CA 1
ATOM 630 C C . CYS A 1 85 ? -5.709 0.175 1.243 1.00 94.19 85 CYS A C 1
ATOM 632 O O . CYS A 1 85 ? -4.593 -0.321 1.416 1.00 94.19 85 CYS A O 1
ATOM 634 N N . SER A 1 86 ? -6.196 0.387 0.021 1.00 94.94 86 SER A N 1
ATOM 635 C CA . SER A 1 86 ? -5.525 -0.078 -1.199 1.00 94.94 86 SER A CA 1
ATOM 636 C C . SER A 1 86 ? -4.173 0.593 -1.479 1.00 94.94 86 SER A C 1
ATOM 638 O O . SER A 1 86 ? -3.437 0.159 -2.366 1.00 94.94 86 SER A O 1
ATOM 640 N N . ARG A 1 87 ? -3.811 1.655 -0.742 1.00 91.94 87 ARG A N 1
ATOM 641 C CA . ARG A 1 87 ? -2.563 2.418 -0.936 1.00 91.94 87 ARG A CA 1
ATOM 642 C C . ARG A 1 87 ? -1.431 2.049 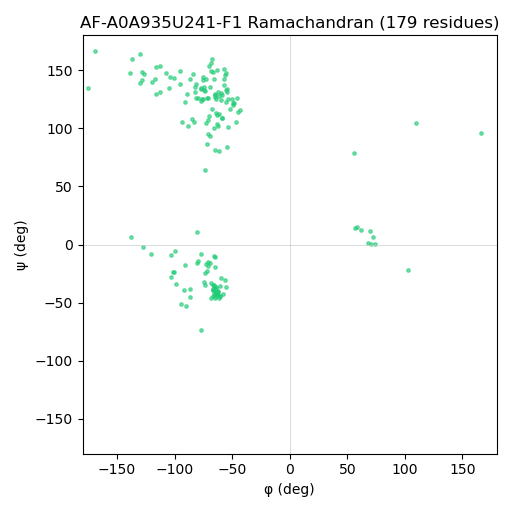0.018 1.00 91.94 87 ARG A C 1
ATOM 644 O O . ARG A 1 87 ? -0.277 2.182 -0.385 1.00 91.94 87 ARG A O 1
ATOM 651 N N . ASP A 1 88 ? -1.744 1.684 1.259 1.00 91.75 88 ASP A N 1
ATOM 652 C CA . ASP A 1 88 ? -0.761 1.469 2.335 1.00 91.75 88 ASP A CA 1
ATOM 653 C C . ASP A 1 88 ? -1.039 0.225 3.200 1.00 91.75 88 ASP A C 1
ATOM 655 O O . ASP A 1 88 ? -0.341 0.016 4.190 1.00 91.75 88 ASP A O 1
ATOM 659 N N . ALA A 1 89 ? -2.029 -0.599 2.826 1.00 94.38 89 ALA A N 1
ATOM 660 C CA . ALA A 1 89 ? -2.451 -1.818 3.523 1.00 94.38 89 ALA A CA 1
ATOM 661 C C . ALA A 1 89 ? -2.895 -1.612 4.979 1.00 94.38 89 ALA A C 1
ATOM 663 O O . ALA A 1 89 ? -2.996 -2.580 5.731 1.00 94.38 89 ALA A O 1
ATOM 664 N N . ARG A 1 90 ? -3.159 -0.372 5.411 1.00 92.19 90 ARG A N 1
ATOM 665 C CA . ARG A 1 90 ? -3.592 -0.128 6.787 1.00 92.19 90 ARG A CA 1
ATOM 666 C C . ARG A 1 90 ? -5.048 -0.527 6.965 1.00 92.19 90 ARG A C 1
ATOM 668 O O . ARG A 1 90 ? -5.867 -0.269 6.080 1.00 92.19 90 ARG A O 1
ATOM 675 N N . ARG A 1 91 ? -5.365 -1.119 8.119 1.00 92.38 91 ARG A N 1
ATOM 676 C CA . ARG A 1 91 ? -6.743 -1.444 8.487 1.00 92.38 91 ARG A CA 1
ATOM 677 C C . ARG A 1 91 ? -7.565 -0.162 8.529 1.00 92.38 91 ARG A C 1
ATOM 679 O O . ARG A 1 91 ? -7.140 0.840 9.110 1.00 92.38 91 ARG A O 1
ATOM 686 N N . LEU A 1 92 ? -8.704 -0.191 7.860 1.00 92.69 92 LEU A N 1
ATOM 687 C CA . LEU A 1 92 ? -9.622 0.928 7.858 1.00 92.69 92 LEU A CA 1
ATOM 688 C C . LEU A 1 92 ? -10.365 0.976 9.190 1.00 92.69 92 LEU A C 1
ATOM 690 O O . LEU A 1 92 ? -10.680 -0.057 9.780 1.00 92.69 92 LEU A O 1
ATOM 694 N N . VAL A 1 93 ? -10.621 2.191 9.653 1.00 91.94 93 VAL A N 1
ATOM 695 C CA . VAL A 1 93 ? -11.355 2.459 10.890 1.00 91.94 93 VAL A CA 1
ATOM 696 C C . VAL A 1 93 ? -12.650 3.185 10.545 1.00 91.94 93 VAL A C 1
ATOM 698 O O . VAL A 1 93 ? -12.695 3.867 9.520 1.00 91.94 93 VAL A O 1
ATOM 701 N N . PRO A 1 94 ? -13.714 3.077 11.347 1.00 92.00 94 PRO A N 1
ATOM 702 C CA . PRO A 1 94 ? -14.939 3.821 11.094 1.00 92.00 94 PRO A CA 1
ATOM 703 C C . PRO A 1 94 ? -14.679 5.329 10.964 1.00 92.00 94 PRO A C 1
ATOM 705 O O . PRO A 1 94 ? -13.964 5.926 11.771 1.00 92.00 94 PRO A O 1
ATOM 708 N N . ALA A 1 95 ? -15.264 5.971 9.950 1.00 89.69 95 ALA A N 1
ATOM 709 C CA . ALA A 1 95 ? -15.003 7.382 9.654 1.00 89.69 95 ALA A CA 1
ATOM 710 C C . ALA A 1 95 ? -15.356 8.316 10.823 1.00 89.69 95 ALA A C 1
ATOM 712 O O . ALA A 1 95 ? -14.712 9.352 10.992 1.00 89.69 95 ALA A O 1
ATOM 713 N N . TYR A 1 96 ? -16.334 7.945 11.658 1.00 87.31 96 TYR A N 1
ATOM 714 C CA . TYR A 1 96 ? -16.687 8.714 12.854 1.00 87.31 96 TYR A CA 1
ATOM 715 C C . TYR A 1 96 ? -15.556 8.717 13.900 1.00 87.31 96 TYR A C 1
ATOM 717 O O . TYR A 1 96 ? -15.299 9.755 14.507 1.00 87.31 96 TYR A O 1
ATOM 725 N N . GLU A 1 97 ? -14.815 7.614 14.066 1.00 87.94 97 GLU A N 1
ATOM 726 C CA . GLU A 1 97 ? -13.676 7.542 14.998 1.00 87.94 97 GLU A CA 1
ATOM 727 C C . GLU A 1 97 ? -12.538 8.455 14.547 1.00 87.94 97 GLU A C 1
ATOM 729 O O . GLU A 1 97 ? -11.870 9.091 15.367 1.00 87.94 97 GLU A O 1
ATOM 734 N N . LEU A 1 98 ? -12.368 8.574 13.228 1.00 85.88 98 LEU A N 1
ATOM 735 C CA . LEU A 1 98 ? -11.327 9.384 12.612 1.00 85.88 98 LEU A CA 1
ATOM 736 C C . LEU A 1 98 ? -11.563 10.895 12.738 1.00 85.88 98 LEU A C 1
ATOM 738 O O . LEU A 1 98 ? -10.608 11.667 12.645 1.00 85.88 98 LEU A O 1
ATOM 742 N N . ARG A 1 99 ? -12.815 11.326 12.939 1.00 82.00 99 ARG A N 1
ATOM 743 C CA . ARG A 1 99 ? -13.154 12.736 13.203 1.00 82.00 99 ARG A CA 1
ATOM 744 C C . ARG A 1 99 ? -12.776 13.153 14.622 1.00 82.00 99 ARG A C 1
ATOM 746 O O . ARG A 1 99 ? -12.372 14.292 14.825 1.00 82.00 99 ARG A O 1
ATOM 753 N N . ASN A 1 100 ? -12.860 12.216 15.564 1.00 81.12 100 ASN A N 1
ATOM 754 C CA . ASN A 1 100 ? -12.636 12.476 16.985 1.00 81.12 100 ASN A CA 1
ATOM 755 C C . ASN A 1 100 ? -11.177 12.270 17.412 1.00 81.12 100 ASN A C 1
ATOM 757 O O . ASN A 1 100 ? -10.778 12.768 18.461 1.00 81.12 100 ASN A O 1
ATOM 761 N N . HIS A 1 101 ? -10.372 11.569 16.608 1.00 72.00 101 HIS A N 1
ATOM 762 C CA . HIS A 1 101 ? -8.964 11.325 16.912 1.00 72.00 101 HIS A CA 1
ATOM 763 C C . HIS A 1 101 ? -8.032 12.191 16.051 1.00 72.00 101 HIS A C 1
ATOM 765 O O . HIS A 1 101 ? -8.197 12.267 14.825 1.00 72.00 101 HIS A O 1
ATOM 771 N N . PRO A 1 102 ? -6.997 12.816 16.650 1.00 67.25 102 PRO A N 1
ATOM 772 C CA . PRO A 1 102 ? -5.940 13.456 15.878 1.00 67.25 102 PRO A CA 1
ATOM 773 C C . PRO A 1 102 ? -5.298 12.425 14.943 1.00 67.25 102 PRO A C 1
ATOM 775 O O . PRO A 1 102 ? -5.302 11.228 15.233 1.00 67.25 102 PRO A O 1
ATOM 778 N N . ARG A 1 103 ? -4.768 12.886 13.795 1.00 66.69 103 ARG A N 1
ATOM 779 C CA . ARG A 1 103 ? -4.148 12.011 12.781 1.00 66.69 103 ARG A CA 1
ATOM 780 C C . ARG A 1 103 ? -3.245 11.008 13.487 1.00 66.69 103 ARG A C 1
ATOM 782 O O . ARG A 1 103 ? -2.253 11.418 14.087 1.00 66.69 103 ARG A O 1
ATOM 789 N N . SER A 1 104 ? -3.607 9.725 13.415 1.00 64.69 104 SER A N 1
ATOM 790 C CA . SER A 1 104 ? -2.785 8.671 13.999 1.00 64.69 104 SER A CA 1
ATOM 791 C C . SER A 1 104 ? -1.351 8.869 13.509 1.00 64.69 104 SER A C 1
ATOM 793 O O . SER A 1 104 ? -1.118 9.013 12.302 1.00 64.69 104 SER A O 1
ATOM 795 N N . GLN A 1 105 ? -0.407 8.961 14.444 1.00 73.94 105 GLN A N 1
ATOM 796 C CA . GLN A 1 105 ? 1.011 9.138 14.149 1.00 73.94 105 GLN A CA 1
ATOM 797 C C . GLN A 1 105 ? 1.569 7.815 13.611 1.00 73.94 105 GLN A C 1
ATOM 799 O O . GLN A 1 105 ? 2.370 7.147 14.247 1.00 73.94 105 GLN A O 1
ATOM 804 N N . GLY A 1 106 ? 1.075 7.382 12.454 1.00 87.12 106 GLY A N 1
ATOM 805 C CA . GLY A 1 106 ? 1.526 6.161 11.814 1.00 87.12 106 GLY A CA 1
ATOM 806 C C . GLY A 1 106 ? 2.953 6.310 11.309 1.00 87.12 106 GLY A C 1
ATOM 807 O O . GLY A 1 106 ? 3.433 7.411 11.010 1.00 87.12 106 GLY A O 1
ATOM 808 N N . VAL A 1 107 ? 3.614 5.175 11.162 1.00 93.00 107 VAL A N 1
ATOM 809 C CA . VAL A 1 107 ? 4.916 5.071 10.508 1.00 93.00 107 VAL A CA 1
ATOM 810 C C . VAL A 1 107 ? 4.761 4.283 9.210 1.00 93.00 107 VAL A C 1
ATOM 812 O O . VAL A 1 107 ? 3.833 3.491 9.058 1.00 93.00 107 VAL A O 1
ATOM 815 N N . VAL A 1 108 ? 5.634 4.522 8.238 1.00 93.44 108 VAL A N 1
ATOM 816 C CA . VAL A 1 108 ? 5.581 3.914 6.907 1.00 93.44 108 VAL A CA 1
ATOM 817 C C . VAL A 1 108 ? 6.941 3.346 6.556 1.00 93.44 108 VAL A C 1
ATOM 819 O O . VAL A 1 108 ? 7.974 3.971 6.788 1.00 93.44 108 VAL A O 1
ATOM 822 N N . CYS A 1 109 ? 6.933 2.166 5.956 1.00 94.56 109 CYS A N 1
ATOM 823 C CA . CYS A 1 109 ? 8.125 1.580 5.374 1.00 94.56 109 CYS A CA 1
ATOM 824 C C . CYS A 1 109 ? 8.411 2.207 4.005 1.00 94.56 109 CYS A C 1
ATOM 826 O O . CYS A 1 109 ? 7.553 2.172 3.129 1.00 94.56 109 CYS A O 1
ATOM 828 N N . LEU A 1 110 ? 9.609 2.740 3.763 1.00 92.50 110 LEU A N 1
ATOM 829 C CA . LEU A 1 110 ? 9.939 3.325 2.453 1.00 92.50 110 LEU A CA 1
ATOM 830 C C . LEU A 1 110 ? 10.164 2.276 1.354 1.00 92.50 110 LEU A C 1
ATOM 832 O O . LEU A 1 110 ? 9.950 2.583 0.182 1.00 92.50 110 LEU A O 1
ATOM 836 N N . ALA A 1 111 ? 10.542 1.051 1.730 1.00 92.00 111 ALA A N 1
ATOM 837 C CA . ALA A 1 111 ? 10.729 -0.060 0.802 1.00 92.00 111 ALA A CA 1
AT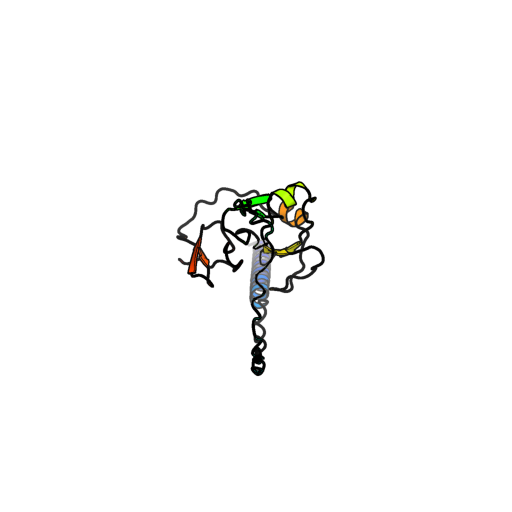OM 838 C C . ALA A 1 111 ? 9.377 -0.666 0.373 1.00 92.00 111 ALA A C 1
ATOM 840 O O . ALA A 1 111 ? 8.904 -0.379 -0.727 1.00 92.00 111 ALA A O 1
ATOM 841 N N . CYS A 1 112 ? 8.695 -1.416 1.250 1.00 91.69 112 CYS A N 1
ATOM 842 C CA . CYS A 1 112 ? 7.399 -2.031 0.912 1.00 91.69 112 CYS A CA 1
ATOM 843 C C . CYS A 1 112 ? 6.174 -1.086 0.923 1.00 91.69 112 CYS A C 1
ATOM 845 O O . CYS A 1 112 ? 5.083 -1.477 0.517 1.00 91.69 112 CYS A O 1
ATOM 847 N N . ARG A 1 113 ? 6.308 0.168 1.381 1.00 91.56 113 ARG A N 1
ATOM 848 C CA . ARG A 1 113 ? 5.233 1.193 1.429 1.00 91.56 113 ARG A CA 1
ATOM 849 C C . ARG A 1 113 ? 4.018 0.873 2.306 1.00 91.56 113 ARG A C 1
ATOM 851 O O . ARG A 1 113 ? 3.026 1.601 2.234 1.00 91.56 113 ARG A O 1
ATOM 858 N N . ARG A 1 114 ? 4.101 -0.152 3.157 1.00 93.00 114 ARG A N 1
ATOM 859 C CA . ARG A 1 114 ? 3.088 -0.461 4.177 1.00 93.00 114 ARG A CA 1
ATOM 860 C C . ARG A 1 114 ? 3.134 0.551 5.321 1.00 93.00 114 ARG A C 1
ATOM 862 O O . ARG A 1 114 ? 4.216 0.999 5.712 1.00 93.00 114 ARG A O 1
ATOM 869 N N . ALA A 1 115 ? 1.961 0.904 5.837 1.00 92.38 115 ALA A N 1
ATOM 870 C CA . ALA A 1 115 ? 1.813 1.742 7.021 1.00 92.38 115 ALA A CA 1
ATOM 871 C C . ALA A 1 115 ? 1.517 0.891 8.263 1.00 92.38 115 ALA A C 1
ATOM 873 O O . ALA A 1 115 ? 0.778 -0.089 8.196 1.00 92.38 115 ALA A O 1
ATOM 874 N N . PHE A 1 116 ? 2.070 1.302 9.400 1.00 91.56 116 PHE A N 1
ATOM 875 C CA . PHE A 1 116 ? 1.981 0.599 10.677 1.00 91.56 116 PHE A CA 1
ATOM 876 C C . PHE A 1 116 ? 1.554 1.545 11.804 1.00 91.56 116 PHE A C 1
ATOM 878 O O . PHE A 1 116 ? 1.618 2.774 11.670 1.00 91.56 116 PHE A O 1
ATOM 885 N N . GLU A 1 117 ? 1.129 0.956 12.922 1.00 88.50 117 GLU A N 1
ATOM 886 C CA . GLU A 1 117 ? 0.863 1.678 14.169 1.00 88.50 117 GLU A CA 1
ATOM 887 C C . GLU A 1 117 ? 2.145 2.334 14.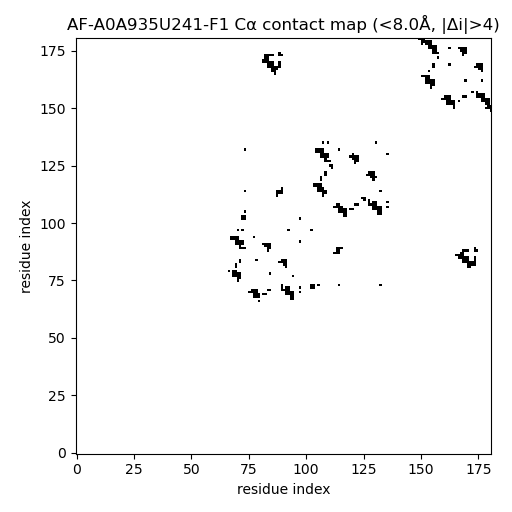727 1.00 88.50 117 GLU A C 1
ATOM 889 O O . GLU A 1 117 ? 3.252 1.816 14.517 1.00 88.50 117 GLU A O 1
ATOM 894 N N . PRO A 1 118 ? 2.025 3.472 15.438 1.00 86.75 118 PRO A N 1
ATOM 895 C CA . PRO A 1 118 ? 3.140 4.056 16.174 1.00 86.75 118 PRO A CA 1
ATOM 896 C C . PRO A 1 118 ? 3.742 3.049 17.158 1.00 86.75 118 PRO A C 1
ATOM 898 O O . PRO A 1 118 ? 3.049 2.217 17.734 1.00 86.75 118 PRO A O 1
ATOM 901 N N . GLY A 1 119 ? 5.051 3.151 17.376 1.00 89.12 119 GLY A N 1
ATOM 902 C CA . GLY A 1 119 ? 5.794 2.288 18.303 1.00 89.12 119 GLY A CA 1
ATOM 903 C C . GLY A 1 119 ? 6.598 1.190 17.609 1.00 89.12 119 GLY A C 1
ATOM 904 O O . GLY A 1 119 ? 7.615 0.751 18.145 1.00 89.12 119 GLY A O 1
ATOM 905 N N . ILE A 1 120 ? 6.242 0.823 16.376 1.00 91.75 120 ILE A N 1
ATOM 906 C CA . ILE A 1 120 ? 7.076 -0.056 15.553 1.00 91.75 120 ILE A CA 1
ATOM 907 C C . ILE A 1 120 ? 8.176 0.783 14.889 1.00 91.75 120 ILE A C 1
ATOM 909 O O . ILE A 1 120 ? 7.897 1.778 14.225 1.00 91.75 120 ILE A O 1
ATOM 913 N N . ARG A 1 121 ? 9.447 0.398 15.065 1.00 92.50 121 ARG A N 1
ATOM 914 C CA . ARG A 1 121 ? 10.597 1.123 14.481 1.00 92.50 121 ARG A CA 1
ATOM 915 C C . ARG A 1 121 ? 11.156 0.486 13.211 1.00 92.50 121 ARG A C 1
ATOM 917 O O . ARG A 1 121 ? 11.796 1.176 12.420 1.00 92.50 121 ARG A O 1
ATOM 924 N N . ARG A 1 122 ? 10.938 -0.817 13.015 1.00 95.75 122 ARG A N 1
ATOM 925 C CA . ARG A 1 122 ? 11.414 -1.578 11.852 1.00 95.75 122 ARG A CA 1
ATOM 926 C C . ARG A 1 122 ? 10.271 -2.340 11.204 1.00 95.75 122 ARG A C 1
ATOM 928 O O . ARG A 1 122 ? 9.401 -2.857 11.895 1.00 95.75 122 ARG A O 1
ATOM 935 N N . CYS A 1 123 ? 10.284 -2.396 9.883 1.00 95.62 123 CYS A N 1
ATOM 936 C CA . CYS A 1 123 ? 9.281 -3.095 9.103 1.00 95.62 123 CYS A CA 1
ATOM 937 C C . CYS A 1 123 ? 9.343 -4.610 9.371 1.00 95.62 123 CYS A C 1
ATOM 939 O O . CYS A 1 123 ? 10.412 -5.200 9.212 1.00 95.62 123 CYS A O 1
ATOM 941 N N . PRO A 1 124 ? 8.218 -5.267 9.704 1.00 95.00 124 PRO A N 1
ATOM 942 C CA . PRO A 1 124 ? 8.179 -6.720 9.882 1.00 95.00 124 PRO A CA 1
ATOM 943 C C . PRO A 1 124 ? 8.460 -7.525 8.605 1.00 95.00 124 PRO A C 1
ATOM 945 O O . PRO A 1 124 ? 8.773 -8.705 8.696 1.00 95.00 124 PRO A O 1
ATOM 948 N N . HIS A 1 125 ? 8.327 -6.914 7.423 1.00 90.88 125 HIS A N 1
ATOM 949 C CA . HIS A 1 125 ? 8.479 -7.616 6.143 1.00 90.88 125 HIS A CA 1
ATOM 950 C C . HIS A 1 125 ? 9.904 -7.567 5.587 1.00 90.88 125 HIS A C 1
ATOM 952 O O . HIS A 1 125 ? 10.366 -8.550 5.022 1.00 90.88 125 HIS A O 1
ATOM 958 N N . ASP A 1 126 ? 10.588 -6.429 5.720 1.00 93.75 126 ASP A N 1
ATOM 959 C CA . ASP A 1 126 ? 11.904 -6.196 5.105 1.00 93.75 126 ASP A CA 1
ATOM 960 C C . ASP A 1 126 ? 12.975 -5.721 6.105 1.00 93.75 126 ASP A C 1
ATOM 962 O O . ASP A 1 126 ? 14.130 -5.529 5.734 1.00 93.75 126 ASP A O 1
ATOM 966 N N . GLY A 1 127 ? 12.620 -5.522 7.380 1.00 95.38 127 GLY A N 1
ATOM 967 C CA . GLY A 1 127 ? 13.541 -5.077 8.428 1.00 95.38 127 GLY A CA 1
ATOM 968 C C . GLY A 1 127 ? 13.997 -3.618 8.311 1.00 95.38 127 GLY A C 1
ATOM 969 O O . GLY A 1 127 ? 14.758 -3.153 9.165 1.00 95.38 127 GLY A O 1
ATOM 970 N N . THR A 1 128 ? 13.538 -2.873 7.299 1.00 96.25 128 THR A N 1
ATOM 971 C CA . THR A 1 128 ? 13.957 -1.484 7.077 1.00 96.25 128 THR A CA 1
ATOM 972 C C . THR A 1 128 ? 13.403 -0.546 8.150 1.00 96.25 128 THR A C 1
ATOM 974 O O . THR A 1 128 ? 12.372 -0.813 8.775 1.00 96.25 128 THR A O 1
ATOM 977 N N . ALA A 1 129 ? 14.104 0.563 8.401 1.00 95.69 129 ALA A N 1
ATOM 978 C CA . ALA A 1 129 ? 13.654 1.568 9.358 1.00 95.69 129 ALA A CA 1
ATOM 979 C C . ALA A 1 129 ? 12.355 2.231 8.873 1.00 95.69 129 ALA A C 1
ATOM 981 O O . ALA A 1 129 ? 12.260 2.700 7.736 1.00 95.69 129 ALA A O 1
ATOM 982 N N . LEU A 1 130 ? 11.356 2.273 9.752 1.00 95.12 130 LEU A N 1
ATOM 983 C CA . LEU A 1 130 ? 10.084 2.928 9.480 1.00 95.12 130 LEU A CA 1
ATOM 984 C C . LEU A 1 130 ? 10.225 4.431 9.715 1.00 95.12 130 LEU A C 1
ATOM 986 O O . LEU A 1 130 ? 10.824 4.864 10.699 1.00 95.12 130 LEU A O 1
ATOM 990 N N . VAL A 1 131 ? 9.647 5.228 8.821 1.00 93.75 131 VAL A N 1
ATOM 991 C CA . VAL A 1 131 ? 9.657 6.690 8.931 1.00 93.75 131 VAL A CA 1
ATOM 992 C C . VAL A 1 131 ? 8.275 7.207 9.317 1.00 93.75 131 VAL A C 1
ATOM 994 O O . VAL A 1 131 ? 7.273 6.633 8.889 1.00 93.75 131 VAL A O 1
ATOM 997 N N . PRO A 1 132 ? 8.165 8.303 10.080 1.00 92.00 132 PRO A N 1
ATOM 998 C CA . PRO A 1 132 ? 6.868 8.900 10.376 1.00 92.00 132 PRO A CA 1
ATOM 999 C C . PRO A 1 132 ? 6.110 9.277 9.099 1.00 92.00 132 PRO A C 1
ATOM 1001 O O . PRO A 1 132 ? 6.697 9.773 8.131 1.00 92.00 132 PRO A O 1
ATOM 1004 N N . PHE A 1 133 ? 4.786 9.093 9.107 1.00 86.69 133 PHE A N 1
ATOM 1005 C CA . PHE A 1 133 ? 3.942 9.343 7.936 1.00 86.69 133 PHE A CA 1
ATOM 1006 C C . PHE A 1 133 ? 4.096 10.767 7.386 1.00 86.69 133 PHE A C 1
ATOM 1008 O O . PHE A 1 133 ? 4.098 10.946 6.172 1.00 86.69 133 PHE A O 1
ATOM 1015 N N . ALA A 1 134 ? 4.275 11.769 8.254 1.00 85.62 134 ALA A N 1
ATOM 1016 C CA . ALA A 1 134 ? 4.489 13.160 7.850 1.00 85.62 134 ALA A CA 1
ATOM 1017 C C . ALA A 1 134 ? 5.719 13.326 6.939 1.00 85.62 134 ALA A C 1
ATOM 1019 O O . ALA A 1 134 ? 5.640 14.004 5.916 1.00 85.62 134 ALA A O 1
ATOM 1020 N N . VAL A 1 135 ? 6.822 12.644 7.261 1.00 90.00 135 VAL A N 1
ATOM 1021 C CA . VAL A 1 135 ? 8.059 12.689 6.469 1.00 90.00 135 VAL A CA 1
ATOM 1022 C C . VAL A 1 135 ? 7.844 12.000 5.121 1.00 90.00 135 VAL A C 1
ATOM 1024 O O . VAL A 1 135 ? 8.170 12.546 4.071 1.00 90.00 135 VAL A O 1
ATOM 1027 N N . HIS A 1 136 ? 7.223 10.820 5.122 1.00 88.44 136 HIS A N 1
ATOM 1028 C CA . HIS A 1 136 ? 6.917 10.107 3.882 1.00 88.44 136 HIS A CA 1
ATOM 1029 C C . HIS A 1 136 ? 5.915 10.868 2.991 1.00 88.44 136 HIS A C 1
ATOM 1031 O O . HIS A 1 136 ? 6.064 10.866 1.771 1.00 88.44 136 HIS A O 1
ATOM 1037 N N . ALA A 1 137 ? 4.925 11.555 3.568 1.00 84.06 137 ALA A N 1
ATOM 1038 C CA . ALA A 1 137 ? 3.990 12.395 2.823 1.00 84.06 137 ALA A CA 1
ATOM 1039 C C . ALA A 1 137 ? 4.693 13.586 2.152 1.00 84.06 137 ALA A C 1
ATOM 1041 O O . ALA A 1 137 ? 4.356 13.909 1.016 1.00 84.06 137 ALA A O 1
ATOM 1042 N N . ALA A 1 138 ? 5.689 14.185 2.814 1.00 86.31 138 ALA A N 1
ATOM 1043 C CA . ALA A 1 138 ? 6.508 15.255 2.245 1.00 86.31 138 ALA A CA 1
ATOM 1044 C C . ALA A 1 138 ? 7.414 14.767 1.098 1.00 86.31 138 ALA A C 1
ATOM 1046 O O . ALA A 1 138 ? 7.642 15.500 0.142 1.00 86.31 138 ALA A O 1
ATOM 1047 N N . MET A 1 139 ? 7.889 13.518 1.160 1.00 84.56 139 MET A N 1
ATOM 1048 C CA . MET A 1 139 ? 8.714 12.911 0.106 1.00 84.56 139 MET A CA 1
ATOM 1049 C C . MET A 1 139 ? 7.912 12.405 -1.100 1.00 84.56 139 MET A C 1
ATOM 1051 O O . MET A 1 139 ? 8.497 12.077 -2.135 1.00 84.56 139 MET A O 1
ATOM 1055 N N . ARG A 1 140 ? 6.583 12.279 -0.994 1.00 76.00 140 ARG A N 1
ATOM 1056 C CA . ARG A 1 140 ? 5.785 11.745 -2.100 1.00 76.00 140 ARG A CA 1
ATOM 1057 C C . ARG A 1 140 ? 5.734 12.755 -3.248 1.00 76.00 140 ARG A C 1
ATOM 1059 O O . ARG A 1 140 ? 5.264 13.873 -3.038 1.00 76.00 140 ARG A O 1
ATOM 1066 N N . PRO A 1 141 ? 6.105 12.357 -4.479 1.00 71.38 141 PRO A N 1
ATOM 1067 C CA . PRO A 1 141 ? 5.839 13.196 -5.635 1.00 71.38 141 PRO A CA 1
ATOM 1068 C C . PRO A 1 141 ? 4.326 13.428 -5.721 1.00 71.38 141 PRO A C 1
ATOM 1070 O O . PRO A 1 141 ? 3.540 12.475 -5.663 1.00 71.38 141 PRO A O 1
ATOM 1073 N N . ARG A 1 142 ? 3.903 14.695 -5.832 1.00 66.75 142 ARG A N 1
ATOM 1074 C CA . ARG A 1 142 ? 2.521 15.032 -6.195 1.00 66.75 142 ARG A CA 1
ATOM 1075 C C . ARG A 1 142 ? 2.269 14.390 -7.559 1.00 66.75 142 ARG A C 1
ATOM 1077 O O . ARG A 1 142 ? 2.892 14.773 -8.542 1.00 66.75 142 ARG A O 1
ATOM 1084 N N . SER A 1 143 ? 1.448 13.344 -7.564 1.00 59.94 143 SER A N 1
ATOM 1085 C CA . SER A 1 143 ? 1.143 12.503 -8.723 1.00 59.94 143 SER A CA 1
ATOM 1086 C C . SER A 1 143 ? 0.921 13.342 -9.984 1.00 59.94 143 SER A C 1
ATOM 1088 O O . SER A 1 143 ? -0.053 14.086 -10.049 1.00 59.94 143 SER A O 1
ATOM 1090 N N . ARG A 1 144 ? 1.790 13.190 -10.990 1.00 53.31 144 ARG A N 1
ATOM 1091 C CA . ARG A 1 144 ? 1.437 13.475 -12.385 1.00 53.31 144 ARG A CA 1
ATOM 1092 C C . ARG A 1 144 ? 0.601 12.295 -12.874 1.00 53.31 144 ARG A C 1
ATOM 1094 O O . ARG A 1 144 ? 0.951 11.155 -12.575 1.00 53.31 144 ARG A O 1
ATOM 1101 N N . THR A 1 145 ? -0.509 12.568 -13.549 1.00 53.25 145 THR A N 1
ATOM 1102 C CA . THR A 1 145 ? -1.340 11.567 -14.226 1.00 53.25 145 THR A CA 1
ATOM 1103 C C . THR A 1 145 ? -0.439 10.772 -15.167 1.00 53.25 145 THR A C 1
ATOM 1105 O O . THR A 1 145 ? 0.005 11.289 -16.186 1.00 53.25 145 THR A O 1
ATOM 1108 N N . MET A 1 146 ? -0.046 9.569 -14.758 1.00 54.12 146 MET A N 1
ATOM 1109 C CA . MET A 1 146 ? 0.783 8.693 -15.575 1.00 54.12 146 MET A CA 1
ATOM 1110 C C . MET A 1 146 ? -0.193 7.877 -16.412 1.00 54.12 146 MET A C 1
ATOM 1112 O O . MET A 1 146 ? -0.855 6.991 -15.875 1.00 54.12 146 MET A O 1
ATOM 1116 N N . GLU A 1 147 ? -0.339 8.255 -17.682 1.00 55.69 147 GLU A N 1
ATOM 1117 C CA . GLU A 1 147 ? -1.037 7.460 -18.696 1.00 55.69 147 GLU A CA 1
ATOM 1118 C C . GLU A 1 147 ? -0.513 6.014 -18.630 1.00 55.69 147 GLU A C 1
ATOM 1120 O O . GLU A 1 147 ? 0.706 5.803 -18.699 1.00 55.69 147 GLU A O 1
ATOM 1125 N N . PRO A 1 148 ? -1.380 5.013 -18.403 1.00 58.94 148 PRO A N 1
ATOM 1126 C CA . PRO A 1 148 ? -0.931 3.645 -18.225 1.00 58.94 148 PRO A CA 1
ATOM 1127 C C . PRO A 1 148 ? 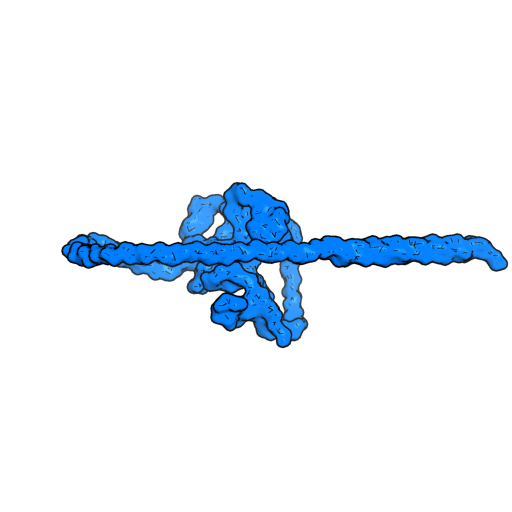-0.477 3.068 -19.569 1.00 58.94 148 PRO A C 1
ATOM 1129 O O . PRO A 1 148 ? -1.282 2.676 -20.407 1.00 58.94 148 PRO A O 1
ATOM 1132 N N . ALA A 1 149 ? 0.838 2.967 -19.758 1.00 55.81 149 ALA A N 1
ATOM 1133 C CA . ALA A 1 149 ? 1.428 2.205 -20.849 1.00 55.81 149 ALA A CA 1
ATOM 1134 C C . ALA A 1 149 ? 1.188 0.697 -20.619 1.00 55.81 149 ALA A C 1
ATOM 1136 O O . ALA A 1 149 ? 1.941 0.042 -19.902 1.00 55.81 149 ALA A O 1
ATOM 1137 N N . GLY A 1 150 ? 0.106 0.158 -21.186 1.00 61.38 150 GLY A N 1
ATOM 1138 C CA . GLY A 1 150 ? -0.061 -1.274 -21.473 1.00 61.38 150 GLY A CA 1
ATOM 1139 C C . GLY A 1 150 ? -0.305 -2.235 -20.301 1.00 61.38 150 GLY A C 1
ATOM 1140 O O . GLY A 1 150 ? -0.337 -3.439 -20.529 1.00 61.38 150 GLY A O 1
ATOM 1141 N N . VAL A 1 151 ? -0.489 -1.767 -19.063 1.00 62.50 151 VAL A N 1
ATOM 1142 C CA . VAL A 1 151 ? -0.799 -2.656 -17.927 1.00 62.50 151 VAL A CA 1
ATOM 1143 C C . VAL A 1 151 ? -2.316 -2.807 -17.783 1.00 62.50 151 VAL A C 1
ATOM 1145 O O . VAL A 1 151 ? -3.017 -1.814 -17.617 1.00 62.50 151 VAL A O 1
ATOM 1148 N N . ILE A 1 152 ? -2.820 -4.045 -17.840 1.00 70.81 152 ILE A N 1
ATOM 1149 C CA . ILE A 1 152 ? -4.262 -4.333 -17.963 1.00 70.81 152 ILE A CA 1
ATOM 1150 C C . ILE A 1 152 ? -4.967 -4.377 -16.596 1.00 70.81 152 ILE A C 1
ATOM 1152 O O . ILE A 1 152 ? -6.092 -3.902 -16.471 1.00 70.81 152 ILE A O 1
ATOM 1156 N N . ALA A 1 153 ? -4.326 -4.918 -15.556 1.00 84.81 153 ALA A N 1
ATOM 1157 C CA . ALA A 1 153 ? -4.846 -4.920 -14.186 1.00 84.81 153 ALA A CA 1
ATOM 1158 C C . ALA A 1 153 ? -3.774 -5.379 -13.188 1.00 84.81 153 ALA A C 1
ATOM 1160 O O . ALA A 1 153 ? -2.757 -5.971 -13.555 1.00 84.81 153 ALA A O 1
ATOM 1161 N N . ARG A 1 154 ? -4.032 -5.162 -11.896 1.00 91.44 154 ARG A N 1
ATOM 1162 C CA . ARG A 1 154 ? -3.320 -5.846 -10.808 1.00 91.44 154 ARG A CA 1
ATOM 1163 C C . ARG A 1 154 ? -4.212 -6.933 -10.211 1.00 91.44 154 ARG A C 1
ATOM 1165 O O . ARG A 1 154 ? -5.418 -6.728 -10.106 1.00 91.44 154 ARG A O 1
ATOM 1172 N N . ILE A 1 155 ? -3.644 -8.068 -9.805 1.00 93.69 155 ILE A N 1
ATOM 1173 C CA . ILE A 1 155 ? -4.388 -9.198 -9.223 1.00 93.69 155 ILE A CA 1
ATOM 1174 C C . ILE A 1 155 ? -3.906 -9.486 -7.801 1.00 93.69 155 ILE A C 1
ATOM 1176 O O . ILE A 1 155 ? -2.710 -9.417 -7.507 1.00 93.69 155 ILE A O 1
ATOM 1180 N N . CYS A 1 156 ? -4.846 -9.787 -6.902 1.00 95.56 156 CYS A N 1
ATOM 1181 C CA . CYS A 1 156 ? -4.522 -10.247 -5.556 1.00 95.56 156 CYS A CA 1
ATOM 1182 C C . CYS A 1 156 ? -4.068 -11.718 -5.583 1.00 95.56 156 CYS A C 1
ATOM 1184 O O . CYS A 1 156 ? -4.835 -12.565 -6.043 1.00 95.56 156 CYS A O 1
ATOM 1186 N N . PRO A 1 157 ? -2.882 -12.060 -5.047 1.00 95.56 157 PRO A N 1
ATOM 1187 C CA . PRO A 1 157 ? -2.400 -13.443 -5.029 1.00 95.56 157 PRO A CA 1
ATOM 1188 C C . PRO A 1 157 ? -3.159 -14.351 -4.047 1.00 95.56 157 PRO A C 1
ATOM 1190 O O . PRO A 1 157 ? -3.017 -15.566 -4.121 1.00 95.56 157 PRO A O 1
ATOM 1193 N N . VAL A 1 158 ? -3.938 -13.782 -3.120 1.00 95.44 158 VAL A N 1
ATOM 1194 C CA . VAL A 1 158 ? -4.674 -14.537 -2.092 1.00 95.44 158 VAL A CA 1
ATOM 1195 C C . VAL A 1 158 ? -6.107 -14.825 -2.537 1.00 95.44 158 VAL A C 1
ATOM 1197 O O . VAL A 1 158 ? -6.537 -15.972 -2.495 1.00 95.44 158 VAL A O 1
ATOM 1200 N N . CYS A 1 159 ? -6.849 -13.807 -2.985 1.00 94.50 159 CYS A N 1
ATOM 1201 C CA . CYS A 1 159 ? -8.256 -13.964 -3.372 1.00 94.50 159 CYS A CA 1
ATOM 1202 C C . CYS A 1 159 ? -8.505 -14.010 -4.889 1.00 94.50 159 CYS A C 1
ATOM 1204 O O . CYS A 1 159 ? -9.626 -14.280 -5.308 1.00 94.50 159 CYS A O 1
ATOM 1206 N N . GLY A 1 160 ? -7.501 -13.720 -5.725 1.00 94.31 160 GLY A N 1
ATOM 1207 C CA . GLY A 1 160 ? -7.632 -13.715 -7.187 1.00 94.31 160 GLY A CA 1
ATOM 1208 C C . GLY A 1 160 ? -8.407 -12.527 -7.770 1.00 94.31 160 GLY A C 1
ATOM 1209 O O . GLY A 1 160 ? -8.558 -12.433 -8.989 1.00 94.31 160 GLY A O 1
ATOM 1210 N N . ALA A 1 161 ? -8.886 -11.597 -6.937 1.00 92.81 161 ALA A N 1
ATOM 1211 C CA . ALA A 1 161 ? -9.624 -10.427 -7.401 1.00 92.81 161 ALA A CA 1
ATOM 1212 C C . ALA A 1 161 ? -8.741 -9.486 -8.240 1.00 92.81 161 ALA A C 1
ATOM 1214 O O . ALA A 1 161 ? -7.558 -9.279 -7.947 1.00 92.81 161 ALA A O 1
ATOM 1215 N N . ARG A 1 162 ? -9.340 -8.894 -9.281 1.00 92.81 162 ARG A N 1
ATOM 1216 C CA . ARG A 1 162 ? -8.715 -7.864 -10.121 1.00 92.81 162 ARG A CA 1
ATOM 1217 C C . ARG A 1 162 ? -8.933 -6.485 -9.506 1.00 92.81 162 ARG A C 1
ATOM 1219 O O . ARG A 1 162 ? -10.001 -6.192 -8.976 1.00 92.81 162 ARG A O 1
ATOM 1226 N N . HIS A 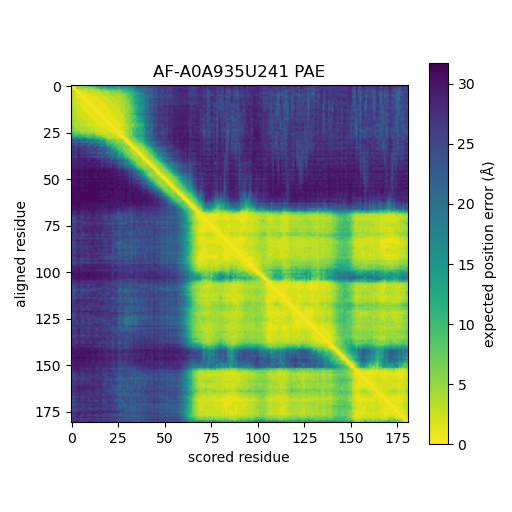1 163 ? -7.924 -5.634 -9.605 1.00 91.06 163 HIS A N 1
ATOM 1227 C CA . HIS A 1 163 ? -7.892 -4.312 -8.997 1.00 91.06 163 HIS A CA 1
ATOM 1228 C C . HIS A 1 163 ? -7.320 -3.264 -9.958 1.00 91.06 163 HIS A C 1
ATOM 1230 O O . HIS A 1 163 ? -6.578 -3.582 -10.892 1.00 91.06 163 HIS A O 1
ATOM 1236 N N . ASP A 1 164 ? -7.645 -2.002 -9.669 1.00 88.25 164 ASP A N 1
ATOM 1237 C CA . ASP A 1 164 ? -7.124 -0.821 -10.359 1.00 88.25 164 ASP A CA 1
ATOM 1238 C C . ASP A 1 164 ? -5.583 -0.780 -10.324 1.00 88.25 164 ASP A C 1
ATOM 1240 O O . ASP A 1 164 ? -4.940 -1.161 -9.342 1.00 88.25 164 ASP A O 1
ATOM 1244 N N . LEU A 1 165 ? -4.984 -0.260 -11.389 1.00 86.50 165 LEU A N 1
ATOM 1245 C CA . LEU A 1 165 ? -3.546 -0.049 -11.555 1.00 86.50 165 LEU A CA 1
ATOM 1246 C C . LEU A 1 165 ? -2.915 0.809 -10.456 1.00 86.50 165 LEU A C 1
ATOM 1248 O O . LEU A 1 165 ? -1.741 0.630 -10.113 1.00 86.50 165 LEU A O 1
ATOM 1252 N N . HIS A 1 166 ? -3.688 1.738 -9.898 1.00 85.38 166 HIS A N 1
ATOM 1253 C CA . HIS A 1 166 ? -3.269 2.603 -8.805 1.00 85.38 166 HIS A CA 1
ATOM 1254 C C . HIS A 1 166 ? -3.360 1.925 -7.430 1.00 85.38 166 HIS A C 1
ATOM 1256 O O . HIS A 1 166 ? -2.757 2.425 -6.471 1.00 85.38 166 HIS A O 1
ATOM 1262 N N . ALA A 1 167 ? -4.085 0.807 -7.309 1.00 90.38 167 ALA A N 1
ATOM 1263 C CA . ALA A 1 167 ? -4.130 0.016 -6.086 1.00 90.38 167 ALA A CA 1
ATOM 1264 C C . ALA A 1 167 ? -2.822 -0.769 -5.925 1.00 90.38 167 ALA A C 1
ATOM 1266 O O . ALA A 1 167 ? -2.327 -1.404 -6.846 1.00 90.38 167 ALA A O 1
ATOM 1267 N N . ARG A 1 168 ? -2.232 -0.735 -4.733 1.00 92.19 168 ARG A N 1
ATOM 1268 C CA . ARG A 1 168 ? -1.033 -1.520 -4.393 1.00 92.19 168 ARG A CA 1
ATOM 1269 C C . ARG A 1 168 ? -1.362 -2.735 -3.551 1.00 92.19 168 ARG A C 1
ATOM 1271 O O . ARG A 1 168 ? -0.638 -3.718 -3.615 1.00 92.19 168 ARG A O 1
ATOM 1278 N N . PHE A 1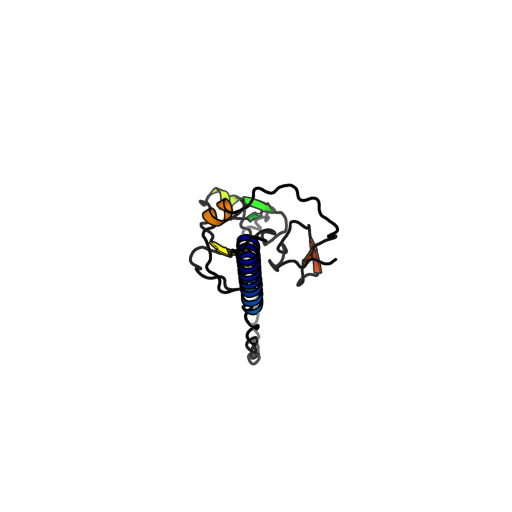 169 ? -2.442 -2.648 -2.787 1.00 95.69 169 PHE A N 1
ATOM 1279 C CA . PHE A 1 169 ? -2.871 -3.681 -1.864 1.00 95.69 169 PHE A CA 1
ATOM 1280 C C . PHE A 1 169 ? -4.333 -4.034 -2.099 1.00 95.69 169 PHE A C 1
ATOM 1282 O O . PHE A 1 169 ? -5.130 -3.175 -2.490 1.00 95.69 169 PHE A O 1
ATOM 1289 N N . CYS A 1 170 ? -4.680 -5.292 -1.848 1.00 95.88 170 CYS A N 1
ATOM 1290 C CA . CYS A 1 170 ? -6.064 -5.732 -1.870 1.00 95.88 170 CYS A CA 1
ATOM 1291 C C . CYS A 1 170 ? -6.819 -5.124 -0.683 1.00 95.88 170 CYS A C 1
ATOM 1293 O O . CYS A 1 170 ? -6.336 -5.126 0.450 1.00 95.88 170 CYS A O 1
ATOM 1295 N N . GLY A 1 171 ? -8.024 -4.617 -0.936 1.00 94.25 171 GLY A N 1
ATOM 1296 C CA . GLY A 1 171 ? -8.875 -4.059 0.114 1.00 94.25 171 GLY A CA 1
ATOM 1297 C C . GLY A 1 171 ? -9.458 -5.107 1.065 1.00 94.25 171 GLY A C 1
ATOM 1298 O O . GLY A 1 171 ? -9.872 -4.744 2.162 1.00 94.25 171 GLY A O 1
ATOM 1299 N N . ALA A 1 172 ? -9.488 -6.386 0.677 1.00 94.62 172 ALA A N 1
ATOM 1300 C CA . ALA A 1 172 ? -10.078 -7.458 1.479 1.00 94.62 172 ALA A CA 1
ATOM 1301 C C . ALA A 1 172 ? -9.086 -8.060 2.486 1.00 94.62 172 ALA A C 1
ATOM 1303 O O . ALA A 1 172 ? -9.434 -8.233 3.650 1.00 94.62 172 ALA A O 1
ATOM 1304 N N . ASP A 1 173 ? -7.852 -8.334 2.054 1.00 94.12 173 ASP A N 1
ATOM 1305 C CA . ASP A 1 173 ? -6.846 -9.064 2.843 1.00 94.12 173 ASP A CA 1
ATOM 1306 C C . ASP A 1 173 ? -5.549 -8.268 3.110 1.00 94.12 173 ASP A C 1
ATOM 1308 O O . ASP A 1 173 ? -4.704 -8.703 3.891 1.00 94.12 173 ASP A O 1
ATOM 1312 N N . GLY A 1 174 ? -5.366 -7.094 2.491 1.00 93.50 174 GLY A N 1
ATOM 1313 C CA . GLY A 1 174 ? -4.154 -6.283 2.646 1.00 93.50 174 GLY A CA 1
ATOM 1314 C C . GLY A 1 174 ? -2.892 -6.889 2.006 1.00 93.50 174 GLY A C 1
ATOM 1315 O O . GLY A 1 174 ? -1.776 -6.408 2.262 1.00 93.50 174 GLY A O 1
ATOM 1316 N N . ALA A 1 175 ? -3.029 -7.933 1.182 1.00 94.06 175 ALA A N 1
ATOM 1317 C CA . ALA A 1 175 ? -1.939 -8.515 0.409 1.00 94.06 175 ALA A CA 1
ATOM 1318 C C . ALA A 1 175 ? -1.466 -7.543 -0.680 1.00 94.06 175 ALA A C 1
ATOM 1320 O O . ALA A 1 175 ? -2.234 -6.722 -1.184 1.00 94.06 175 ALA A O 1
ATOM 1321 N N . GLU A 1 176 ? -0.180 -7.614 -1.025 1.00 94.56 176 GLU A N 1
ATOM 1322 C CA . GLU A 1 176 ? 0.376 -6.815 -2.119 1.00 94.56 176 GLU A CA 1
ATOM 1323 C C . GLU A 1 176 ? -0.088 -7.377 -3.462 1.00 94.56 176 GLU A C 1
ATOM 1325 O O . GLU A 1 176 ? -0.043 -8.584 -3.696 1.00 94.56 176 GLU A O 1
ATOM 1330 N N . LEU A 1 177 ? -0.569 -6.489 -4.328 1.00 93.88 177 LEU A N 1
ATOM 1331 C CA . LEU A 1 177 ? -1.104 -6.861 -5.625 1.00 93.88 177 LEU A CA 1
ATOM 1332 C C . LEU A 1 177 ? 0.018 -7.035 -6.642 1.00 93.88 177 LEU A C 1
ATOM 1334 O O . LEU A 1 177 ? 0.892 -6.173 -6.772 1.00 93.88 177 LEU A O 1
ATOM 1338 N N . VAL A 1 178 ? -0.075 -8.105 -7.422 1.00 93.00 178 VAL A N 1
ATOM 1339 C CA . VAL A 1 178 ? 0.889 -8.437 -8.468 1.00 93.00 178 VAL A CA 1
ATOM 1340 C C . VAL A 1 178 ? 0.387 -7.894 -9.803 1.00 93.00 178 VAL A C 1
ATOM 1342 O O . VAL A 1 178 ? -0.805 -7.949 -10.106 1.00 93.00 178 VAL A O 1
ATOM 1345 N N . VAL A 1 179 ? 1.293 -7.317 -10.589 1.00 90.56 179 VAL A N 1
ATOM 1346 C CA . VAL A 1 179 ? 1.001 -6.862 -11.953 1.00 90.56 179 VAL A CA 1
ATOM 1347 C C . VAL A 1 179 ? 1.099 -8.059 -12.891 1.00 90.56 179 VAL A C 1
ATOM 1349 O O . VAL A 1 179 ? 2.091 -8.780 -12.840 1.00 90.56 179 VAL A O 1
ATOM 1352 N N . ILE A 1 180 ? 0.092 -8.248 -13.742 1.00 81.19 180 ILE A N 1
ATOM 1353 C CA . ILE A 1 180 ? 0.108 -9.260 -14.801 1.00 81.19 180 ILE A CA 1
ATOM 1354 C C . ILE A 1 180 ? 0.066 -8.516 -16.133 1.00 81.19 180 ILE A C 1
ATOM 1356 O O . ILE A 1 180 ? -0.742 -7.597 -16.300 1.00 81.19 180 ILE A O 1
ATOM 1360 N N . ASN A 1 181 ? 0.985 -8.873 -17.025 1.00 68.31 181 ASN A N 1
ATOM 1361 C CA . ASN A 1 181 ? 1.093 -8.365 -18.388 1.00 68.31 181 ASN A CA 1
ATOM 1362 C C . ASN A 1 181 ? 0.530 -9.363 -19.400 1.00 68.31 181 ASN A C 1
ATOM 1364 O O . ASN A 1 181 ? 0.600 -10.583 -19.134 1.00 68.31 181 ASN A O 1
#

pLDDT: mean 79.95, std 16.24, range [41.25, 96.25]

Foldseek 3Di:
DDCVVVVVVVVVVVVVVVVVVVVVVVVVPPDDPDPDPPPDDDDDDDDDPDDDDDDDDDDDDPPPPPQQFWADLLPRDTDGPFQADLQARDGTHRNVVSVVDDRQFWWADPVLGHIDHPPDQADPPPRHGTHTSVVVVVVDDPDDPDDDDPFDFWAAPPPRDTDDPNGQADRHRSGGTHTDD

Mean predicted aligned error: 16.56 Å

Radius of gyration: 26.01 Å; Cα contacts (8 Å, |Δi|>4): 221; chains: 1; bounding box: 83×51×59 Å